Protein 1GD2 (pdb70)

Sequence (308 aa):
DQEPSSKRKAQNRAAQRAFRKRKEDHLKALETQVVTLKELHSSTTLENDQLRQKVRQLEEELRILEPSSKRKAQNRAAQRAFRKRKEDHLKALETQVVTLKELHSSTTLENDQLRQKVRQLEEELRILKQEPSSKRKAQNRAAQRAFRKRKEDHLKALETQVVTLKELHSSTTLENDQLRQKVRQLEEELRILQEPSSKRKAQNRAAQRAFRKRKEDHLKALETQVVTLKELHSSTTLENDQLRQKVRQLEEELRILRKAQNRETQVVTLKELHSSTTLENDQLRVRQLEEELRILKTQVVTLKELHS

B-factor: mean 42.73, std 21.97, range [10.49, 85.07]

CATH classification: 1.20.5.170

Structure (mmCIF, N/CA/C/O backbone):
data_1GD2
#
_entry.id   1GD2
#
_cell.length_a   240.910
_cell.length_b   240.910
_cell.length_c   43.870
_cell.angle_alpha   90.00
_cell.angle_beta   90.00
_cell.angle_gamma   120.00
#
_symmetry.space_group_name_H-M   'H 3'
#
loop_
_entity.id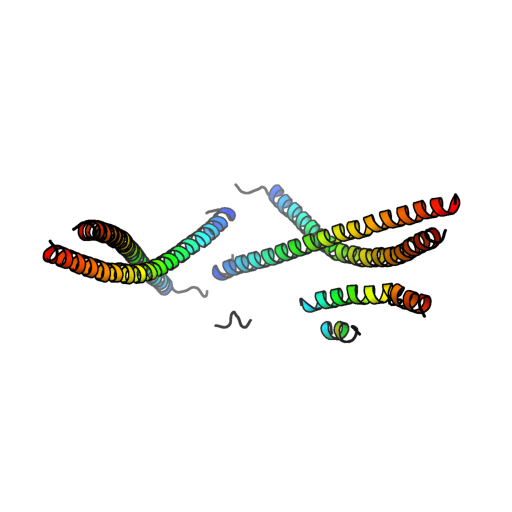
_entity.type
_entity.pdbx_description
1 polymer "DNA (5'-D(*AP*GP*GP*TP*TP*AP*CP*GP*TP*AP*AP*CP*C)-3')"
2 polymer 'TRANSCRIPTION FACTOR PAP1'
3 water water
#
loop_
_atom_site.group_PDB
_atom_site.id
_atom_site.type_symbol
_atom_site.label_atom_id
_atom_site.label_alt_id
_atom_site.label_comp_id
_atom_site.label_asym_id
_atom_site.label_entity_id
_atom_site.label_seq_id
_atom_site.pdbx_PDB_ins_code
_atom_site.Cartn_x
_atom_site.Cartn_y
_atom_site.Cartn_z
_atom_site.occupancy
_atom_site.B_iso_or_equiv
_atom_site.auth_seq_id
_atom_site.auth_comp_id
_atom_site.auth_asym_id
_atom_site.auth_atom_id
_atom_site.pdbx_PDB_model_num
ATOM 1057 N N . ASP E 2 5 ? 36.400 74.848 33.180 1.00 50.94 75 ASP E N 1
ATOM 1058 C CA . ASP E 2 5 ? 36.906 75.294 34.515 1.00 50.47 75 ASP E CA 1
ATOM 1059 C C . ASP E 2 5 ? 35.879 76.187 35.223 1.00 49.81 75 ASP E C 1
ATOM 1060 O O . ASP E 2 5 ? 34.970 75.684 35.893 1.00 50.55 75 ASP E O 1
ATOM 1062 N N . GLN E 2 6 ? 36.015 77.505 35.050 1.00 48.24 76 GLN E N 1
ATOM 1063 C CA . GLN E 2 6 ? 35.110 78.493 35.659 1.00 46.03 76 GLN E CA 1
ATOM 1064 C C . GLN E 2 6 ? 33.746 78.491 34.960 1.00 44.06 76 GLN E C 1
ATOM 1065 O O . GLN E 2 6 ? 32.850 79.274 35.320 1.00 44.42 76 GLN E O 1
ATOM 1071 N N . GLU E 2 7 ? 33.602 77.600 33.973 1.00 41.02 77 GLU E N 1
ATOM 1072 C CA . GLU E 2 7 ? 32.391 77.479 33.163 1.00 37.84 77 GLU E CA 1
ATOM 1073 C C . GLU E 2 7 ? 31.095 77.246 33.944 1.00 34.34 77 GLU E C 1
ATOM 1074 O O . GLU E 2 7 ? 31.037 76.403 34.849 1.00 34.24 77 GLU E O 1
ATOM 1080 N N . PRO E 2 8 ? 30.056 78.050 33.643 1.00 31.00 78 PRO E N 1
ATOM 1081 C CA . PRO E 2 8 ? 28.759 77.924 34.311 1.00 27.82 78 PRO E CA 1
ATOM 1082 C C . PRO E 2 8 ? 28.194 76.527 34.080 1.00 25.41 78 PRO E C 1
ATOM 1083 O O . PRO E 2 8 ? 28.481 75.890 33.059 1.00 24.23 78 PRO E O 1
ATOM 1087 N N . SER E 2 9 ? 27.405 76.051 35.038 1.00 23.22 79 SER E N 1
ATOM 1088 C CA . SER E 2 9 ? 26.782 74.737 34.937 1.00 21.83 79 SER E CA 1
ATOM 1089 C C . SER E 2 9 ? 25.767 74.713 33.789 1.00 21.19 79 SER E C 1
ATOM 1090 O O . SER E 2 9 ? 25.379 75.753 33.258 1.00 20.51 79 SER E O 1
ATOM 1093 N N . SER E 2 10 ? 25.353 73.515 33.400 1.00 20.36 80 SER E N 1
ATOM 1094 C CA . SER E 2 10 ? 24.387 73.354 32.330 1.00 20.03 80 SER E CA 1
ATOM 1095 C C . SER E 2 10 ? 23.078 74.069 32.700 1.00 19.39 80 SER E C 1
ATOM 1096 O O . SER E 2 10 ? 22.448 74.713 31.851 1.00 18.14 80 SER E O 1
ATOM 1099 N N . LYS E 2 11 ? 22.703 73.981 33.978 1.00 18.60 81 LYS E N 1
ATOM 1100 C CA . LYS E 2 11 ? 21.489 74.616 34.483 1.00 18.81 81 LYS E CA 1
ATOM 1101 C C . LYS E 2 11 ? 21.607 76.143 34.448 1.00 18.51 81 LYS E C 1
ATOM 1102 O O . LYS E 2 11 ? 20.632 76.834 34.157 1.00 18.61 81 LYS E O 1
ATOM 1108 N N . ARG E 2 12 ? 22.794 76.664 34.752 1.00 17.67 82 ARG E N 1
ATOM 1109 C CA . ARG E 2 12 ? 23.015 78.104 34.732 1.00 17.17 82 ARG E CA 1
ATOM 1110 C C . ARG E 2 12 ? 23.024 78.616 33.290 1.00 16.55 82 ARG E C 1
ATOM 1111 O O . ARG E 2 12 ? 22.530 79.709 33.014 1.00 15.93 82 ARG E O 1
ATOM 1119 N N . LYS E 2 13 ? 23.584 77.826 32.377 1.00 15.78 83 LYS E N 1
ATOM 1120 C CA . LYS E 2 13 ? 23.602 78.192 30.964 1.00 16.00 83 LYS E CA 1
ATOM 1121 C C . LYS E 2 13 ? 22.151 78.323 30.503 1.00 16.19 83 LYS E C 1
ATOM 1122 O O . LYS E 2 13 ? 21.786 79.301 29.857 1.00 15.82 83 LYS E O 1
ATOM 1128 N N . ALA E 2 14 ? 21.330 77.344 30.880 1.00 15.58 84 ALA E N 1
ATOM 1129 C CA . ALA E 2 14 ? 19.914 77.319 30.536 1.00 15.65 84 ALA E CA 1
ATOM 1130 C C . ALA E 2 14 ? 19.163 78.523 31.115 1.00 15.20 84 ALA E C 1
ATOM 1131 O O . ALA E 2 14 ? 18.275 79.072 30.471 1.00 14.26 84 ALA E O 1
ATOM 1133 N N . GLN E 2 15 ? 19.520 78.931 32.329 1.00 15.03 85 GLN E N 1
ATOM 1134 C CA . GLN E 2 15 ? 18.872 80.077 32.956 1.00 16.57 85 GLN E CA 1
ATOM 1135 C C . GLN E 2 15 ? 19.270 81.388 32.277 1.00 16.18 85 GLN E C 1
ATOM 1136 O O . GLN E 2 15 ? 18.441 82.267 32.101 1.00 16.66 85 GLN E O 1
ATOM 1142 N N . ASN E 2 16 ? 20.539 81.525 31.907 1.00 15.97 86 ASN E N 1
ATOM 1143 C CA . ASN E 2 16 ? 20.992 82.730 31.225 1.00 15.61 86 ASN E CA 1
ATOM 1144 C C . ASN E 2 16 ? 20.249 82.875 29.901 1.00 14.70 86 ASN E C 1
ATOM 1145 O O . ASN E 2 16 ? 19.893 83.985 29.512 1.00 14.45 86 ASN E O 1
ATOM 1150 N N . ARG E 2 17 ? 20.034 81.756 29.207 1.00 14.08 87 ARG E N 1
ATOM 1151 C CA . ARG E 2 17 ? 19.312 81.764 27.937 1.00 14.43 87 ARG E CA 1
ATOM 1152 C C . ARG E 2 17 ? 17.862 82.181 28.146 1.00 14.10 87 ARG E C 1
ATOM 1153 O O . ARG E 2 17 ? 17.343 83.028 27.412 1.00 14.35 87 ARG E O 1
ATOM 1161 N N . ALA E 2 18 ? 17.218 81.576 29.148 1.00 14.36 88 ALA E N 1
ATOM 1162 C CA . ALA E 2 18 ? 15.820 81.866 29.471 1.00 14.40 88 ALA E CA 1
ATOM 1163 C C . ALA E 2 18 ? 15.641 83.320 29.893 1.00 14.04 88 ALA E C 1
ATOM 1164 O O . ALA E 2 18 ? 14.742 84.006 29.410 1.00 14.02 88 ALA E O 1
ATOM 1166 N N . ALA E 2 19 ? 16.518 83.789 30.774 1.00 14.72 89 ALA E N 1
ATOM 1167 C CA . ALA E 2 19 ? 16.474 85.162 31.254 1.00 15.34 89 ALA E CA 1
ATOM 1168 C C . ALA E 2 19 ? 16.706 86.163 30.122 1.00 15.78 89 ALA E C 1
ATOM 1169 O O . ALA E 2 19 ? 16.069 87.216 30.090 1.00 16.30 89 ALA E O 1
ATOM 1171 N N . GLN E 2 20 ? 17.592 85.829 29.186 1.00 15.51 90 GLN E N 1
ATOM 1172 C CA . GLN E 2 20 ? 17.877 86.721 28.068 1.00 16.33 90 GLN E CA 1
ATOM 1173 C C . GLN E 2 20 ? 16.708 86.754 27.097 1.00 17.54 90 GLN E C 1
ATOM 1174 O O . GLN E 2 20 ? 16.374 87.797 26.533 1.00 17.73 90 GLN E O 1
ATOM 1180 N N . ARG E 2 21 ? 16.082 85.602 26.909 1.00 19.05 91 ARG E N 1
ATOM 1181 C CA . ARG E 2 21 ? 14.938 85.485 26.024 1.00 20.58 91 ARG E CA 1
ATOM 1182 C C . ARG E 2 21 ? 13.778 86.336 26.560 1.00 20.85 91 ARG E C 1
ATOM 1183 O O . ARG E 2 21 ? 13.128 87.061 25.808 1.00 20.42 91 ARG E O 1
ATOM 1191 N N . ALA E 2 22 ? 13.563 86.277 27.872 1.00 20.82 92 ALA E N 1
ATOM 1192 C CA . ALA E 2 22 ? 12.505 87.037 28.532 1.00 21.02 92 ALA E CA 1
ATOM 1193 C C . ALA E 2 22 ? 12.806 88.530 28.496 1.00 21.12 92 ALA E C 1
ATOM 1194 O O . ALA E 2 22 ? 11.911 89.332 28.291 1.00 20.98 92 ALA E O 1
ATOM 1196 N N . PHE E 2 23 ? 14.070 88.892 28.696 1.00 21.18 93 PHE E N 1
ATOM 1197 C CA . PHE E 2 23 ? 14.505 90.288 28.670 1.00 21.57 93 PHE E CA 1
ATOM 1198 C C . PHE E 2 23 ? 14.281 90.858 27.272 1.00 22.62 93 PHE E C 1
ATOM 1199 O O . PHE E 2 23 ? 13.784 91.975 27.131 1.00 22.11 93 PHE E O 1
ATOM 1207 N N . ARG E 2 24 ? 14.661 90.087 26.252 1.00 23.22 94 ARG E N 1
ATOM 1208 C CA . ARG E 2 24 ? 14.490 90.480 24.854 1.00 24.87 94 ARG E CA 1
ATOM 1209 C C . ARG E 2 24 ? 13.007 90.698 24.528 1.00 25.65 94 ARG E C 1
ATOM 1210 O O . ARG E 2 24 ? 12.644 91.660 23.852 1.00 25.47 94 ARG E O 1
ATOM 1218 N N . LYS E 2 25 ? 12.162 89.786 25.002 1.00 25.83 95 LYS E N 1
ATOM 1219 C CA . LYS E 2 25 ? 10.722 89.857 24.786 1.00 27.17 95 LYS E CA 1
ATOM 1220 C C . LYS E 2 25 ? 10.145 91.166 25.357 1.00 27.40 95 LYS E C 1
ATOM 1221 O O . LYS E 2 25 ? 9.431 91.878 24.662 1.00 27.28 95 LYS E O 1
ATOM 1227 N N . ARG E 2 26 ? 10.485 91.486 26.603 1.00 27.56 96 ARG E N 1
ATOM 1228 C CA . ARG E 2 26 ? 10.021 92.705 27.255 1.00 28.43 96 ARG E CA 1
ATOM 1229 C C . ARG E 2 26 ? 10.485 93.952 26.509 1.00 30.00 96 ARG E C 1
ATOM 1230 O O . ARG E 2 26 ? 9.736 94.920 26.383 1.00 30.26 96 ARG E O 1
ATOM 1238 N N . LYS E 2 27 ? 11.721 93.923 26.021 1.00 30.67 97 LYS E N 1
ATOM 1239 C CA . LYS E 2 27 ? 12.306 95.039 25.288 1.00 32.60 97 LYS E CA 1
ATOM 1240 C C . LYS E 2 27 ? 11.583 95.258 23.947 1.00 33.16 97 LYS E C 1
ATOM 1241 O O . LYS E 2 27 ? 11.329 96.392 23.543 1.00 33.13 97 LYS E O 1
ATOM 1247 N N . GLU E 2 28 ? 11.234 94.163 23.278 1.00 33.97 98 GLU E N 1
ATOM 1248 C CA . GLU E 2 28 ? 10.539 94.223 21.995 1.00 35.15 98 GLU E CA 1
ATOM 1249 C C . GLU E 2 28 ? 9.066 94.613 22.167 1.00 35.55 98 GLU E C 1
ATOM 1250 O O . GLU E 2 28 ? 8.503 95.300 21.313 1.00 35.57 98 GLU E O 1
ATOM 1256 N N . ASP E 2 29 ? 8.439 94.171 23.256 1.00 35.63 99 ASP E N 1
ATOM 1257 C CA . ASP E 2 29 ? 7.046 94.520 23.523 1.00 36.04 99 ASP E CA 1
ATOM 1258 C C . ASP E 2 29 ? 6.948 96.031 23.727 1.00 36.36 99 ASP E C 1
ATOM 1259 O O . ASP E 2 29 ? 5.990 96.666 23.288 1.00 36.49 99 ASP E O 1
ATOM 1264 N N . HIS E 2 30 ? 7.959 96.604 24.372 1.00 36.63 100 HIS E N 1
ATOM 1265 C CA . HIS E 2 30 ? 7.991 98.035 24.611 1.00 37.11 100 HIS E CA 1
ATOM 1266 C C . HIS E 2 30 ? 8.263 98.787 23.311 1.00 37.43 100 HIS E C 1
ATOM 1267 O O . HIS E 2 30 ? 7.771 99.897 23.121 1.00 37.61 100 HIS E O 1
ATOM 1274 N N . LEU E 2 31 ? 9.047 98.185 22.422 1.00 37.42 101 LEU E N 1
ATOM 1275 C CA . LEU E 2 31 ? 9.371 98.808 21.146 1.00 38.01 101 LEU E CA 1
ATOM 1276 C C . LEU E 2 31 ? 8.106 98.938 20.298 1.00 38.19 101 LEU E C 1
ATOM 1277 O O . LEU E 2 31 ? 7.785 100.029 19.844 1.00 38.20 101 LEU E O 1
ATOM 1282 N N . LYS E 2 32 ? 7.363 97.843 20.145 1.00 38.54 102 LYS E N 1
ATOM 1283 C CA . LYS E 2 32 ? 6.121 97.834 19.363 1.00 39.08 102 LYS E CA 1
ATOM 1284 C C . LYS E 2 32 ? 5.069 98.806 19.900 1.00 39.06 102 LYS E C 1
ATOM 1285 O O . LYS E 2 32 ? 4.329 99.413 19.123 1.00 39.13 102 LYS E O 1
ATOM 1291 N N . ALA E 2 33 ? 5.000 98.923 21.228 1.00 38.76 103 ALA E N 1
ATOM 1292 C CA . ALA E 2 33 ? 4.063 99.813 21.919 1.00 38.44 103 ALA E CA 1
ATOM 1293 C C . ALA E 2 33 ? 4.388 101.282 21.626 1.00 38.36 103 ALA E C 1
ATOM 1294 O O . ALA E 2 33 ? 3.489 102.080 21.348 1.00 38.16 103 ALA E O 1
ATOM 1296 N N . LEU E 2 34 ? 5.674 101.624 21.705 1.00 37.55 104 LEU E N 1
ATOM 1297 C CA . LEU E 2 34 ? 6.149 102.975 21.433 1.00 37.32 104 LEU E CA 1
ATOM 1298 C C . LEU E 2 34 ? 5.906 103.332 19.979 1.00 37.13 104 LEU E C 1
ATOM 1299 O O . LEU E 2 34 ? 5.487 104.441 19.665 1.00 37.07 104 LEU E O 1
ATOM 1304 N N . GLU E 2 35 ? 6.215 102.395 19.092 1.00 37.28 105 GLU E N 1
ATOM 1305 C CA . GLU E 2 35 ? 6.028 102.602 17.666 1.00 37.85 105 GLU E CA 1
ATOM 1306 C C . GLU E 2 35 ? 4.567 102.892 17.368 1.00 38.35 105 GLU E C 1
ATOM 1307 O O . GLU E 2 35 ? 4.256 103.754 16.552 1.00 38.47 105 GLU E O 1
ATOM 1313 N N . THR E 2 36 ? 3.681 102.169 18.046 1.00 38.72 106 THR E N 1
ATOM 1314 C CA . THR E 2 36 ? 2.245 102.338 17.878 1.00 39.46 106 THR E CA 1
ATOM 1315 C C . THR E 2 36 ? 1.810 103.683 18.445 1.00 39.82 106 THR E C 1
ATOM 1316 O O . THR E 2 36 ? 1.082 104.430 17.795 1.00 40.27 106 THR E O 1
ATOM 1320 N N . GLN E 2 37 ? 2.285 103.995 19.646 1.00 39.94 107 GLN E N 1
ATOM 1321 C CA . GLN E 2 37 ? 1.945 105.245 20.299 1.00 40.32 107 GLN E CA 1
ATOM 1322 C C . GLN E 2 37 ? 2.436 106.462 19.531 1.00 40.34 107 GLN E C 1
ATOM 1323 O O . GLN E 2 37 ? 1.738 107.466 19.474 1.00 40.68 107 GLN E O 1
ATOM 1329 N N . VAL E 2 38 ? 3.633 106.385 18.954 1.00 39.94 108 VAL E N 1
ATOM 1330 C CA . VAL E 2 38 ? 4.176 107.506 18.186 1.00 39.85 108 VAL E CA 1
ATOM 1331 C C . VAL E 2 38 ? 3.362 107.742 16.912 1.00 40.31 108 VAL E C 1
ATOM 1332 O O . VAL E 2 38 ? 3.270 108.871 16.431 1.00 40.59 108 VAL E O 1
ATOM 1336 N N . VAL E 2 39 ? 2.769 106.677 16.377 1.00 40.33 109 VAL E N 1
ATOM 1337 C CA . VAL E 2 39 ? 1.941 106.774 15.175 1.00 40.92 109 VAL E CA 1
ATOM 1338 C C . VAL E 2 39 ? 0.597 107.391 15.543 1.00 41.19 109 VAL E C 1
ATOM 1339 O O . VAL E 2 39 ? 0.075 108.238 14.822 1.00 41.01 109 VAL E O 1
ATOM 1343 N N . THR E 2 40 ? 0.057 106.967 16.680 1.00 41.74 110 THR E N 1
ATOM 1344 C CA . THR E 2 40 ? -1.213 107.472 17.182 1.00 42.42 110 THR E CA 1
ATOM 1345 C C . THR E 2 40 ? -1.069 108.958 17.504 1.00 43.02 110 THR E C 1
ATOM 1346 O O . THR E 2 40 ? -1.959 109.756 17.221 1.00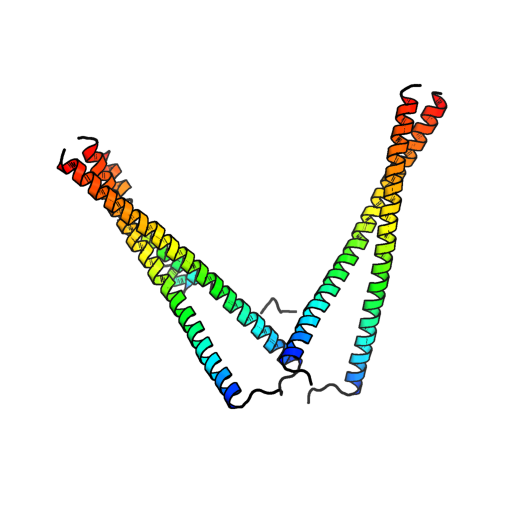 42.84 110 THR E O 1
ATOM 1350 N N . LEU E 2 41 ? 0.078 109.316 18.071 1.00 43.69 111 LEU E N 1
ATOM 1351 C CA . LEU E 2 41 ? 0.377 110.691 18.439 1.00 44.44 111 LEU E CA 1
ATOM 1352 C C . LEU E 2 41 ? 0.645 111.573 17.220 1.00 45.04 111 LEU E C 1
ATOM 1353 O O . LEU E 2 41 ? 0.184 112.709 17.164 1.00 45.08 111 LEU E O 1
ATOM 1358 N N . LYS E 2 42 ? 1.371 111.048 16.241 1.00 45.46 112 LYS E N 1
ATOM 1359 C CA . LYS E 2 42 ? 1.670 111.810 15.037 1.00 46.32 112 LYS E CA 1
ATOM 1360 C C . LYS E 2 42 ? 0.423 112.124 14.217 1.00 47.02 112 LYS E C 1
ATOM 1361 O O . LYS E 2 42 ? 0.306 113.217 13.661 1.00 46.92 112 LYS E O 1
ATOM 1367 N N . GLU E 2 43 ? -0.504 111.169 14.143 1.00 47.80 113 GLU E N 1
ATOM 1368 C CA . GLU E 2 43 ? -1.747 111.341 13.385 1.00 48.62 113 GLU E CA 1
ATOM 1369 C C . GLU E 2 43 ? -2.734 112.243 14.114 1.00 49.31 113 GLU E C 1
ATOM 1370 O O . GLU E 2 43 ? -3.605 112.855 13.494 1.00 49.43 113 GLU E O 1
ATOM 1376 N N . LEU E 2 44 ? -2.584 112.308 15.434 1.00 49.83 114 LEU E N 1
ATOM 1377 C CA . LEU E 2 44 ? -3.416 113.139 16.291 1.00 50.35 114 LEU E CA 1
ATOM 1378 C C . LEU E 2 44 ? -2.934 114.585 16.136 1.00 50.87 114 LEU E C 1
ATOM 1379 O O . LEU E 2 44 ? -3.738 115.514 16.094 1.00 50.82 114 LEU E O 1
ATOM 1384 N N . HIS E 2 45 ? -1.615 114.752 16.035 1.00 51.27 115 HIS E N 1
ATOM 1385 C CA . HIS E 2 45 ? -0.974 116.056 15.859 1.00 51.93 115 HIS E CA 1
ATOM 1386 C C . HIS E 2 45 ? -1.396 116.629 14.521 1.00 52.24 115 HIS E C 1
ATOM 1387 O O . HIS E 2 45 ? -1.737 117.800 14.423 1.00 52.29 115 HIS E O 1
ATOM 1394 N N . SER E 2 46 ? -1.383 115.781 13.499 1.00 52.55 116 SER E N 1
ATOM 1395 C CA . SER E 2 46 ? -1.765 116.178 12.151 1.00 53.27 116 SER E CA 1
ATOM 1396 C C . SER E 2 46 ? -3.264 116.485 12.074 1.00 53.75 116 SER E C 1
ATOM 1397 O O . SER E 2 46 ? -3.696 117.312 11.270 1.00 53.93 116 SER E O 1
ATOM 1400 N N . SER E 2 47 ? -4.043 115.831 12.934 1.00 54.13 117 SER E N 1
ATOM 1401 C CA . SER E 2 47 ? -5.492 116.011 12.979 1.00 54.57 117 SER E CA 1
ATOM 1402 C C . SER E 2 47 ? -5.900 117.312 13.675 1.00 54.81 117 SER E C 1
ATOM 1403 O O . SER E 2 47 ? -6.700 118.083 13.141 1.00 54.81 117 SER E O 1
ATOM 1406 N N . THR E 2 48 ? -5.359 117.544 14.868 1.00 55.13 118 THR E N 1
ATOM 1407 C CA . THR E 2 48 ? -5.663 118.755 15.626 1.00 55.68 118 THR E CA 1
ATOM 1408 C C . THR E 2 48 ? -5.005 120.004 15.024 1.00 56.04 118 THR E C 1
ATOM 1409 O O . THR E 2 48 ? -5.335 121.127 15.408 1.00 56.22 118 THR E O 1
ATOM 1413 N N . THR E 2 49 ? -4.066 119.801 14.099 1.00 56.10 119 THR E N 1
ATOM 1414 C CA . THR E 2 49 ? -3.387 120.909 13.422 1.00 56.44 119 THR E CA 1
ATOM 1415 C C . THR E 2 49 ? -4.244 121.351 12.241 1.00 56.86 119 THR E C 1
ATOM 1416 O O . THR E 2 49 ? -4.319 122.538 11.934 1.00 56.86 119 THR E O 1
ATOM 1420 N N . LEU E 2 50 ? -4.883 120.388 11.579 1.00 57.37 120 LEU E N 1
ATOM 1421 C CA . LEU E 2 50 ? -5.760 120.679 10.449 1.00 58.17 120 LEU E CA 1
ATOM 1422 C C . LEU E 2 50 ? -6.959 121.456 10.984 1.00 58.77 120 LEU E C 1
ATOM 1423 O O . LEU E 2 50 ? -7.429 122.403 10.354 1.00 58.74 120 LEU E O 1
ATOM 1428 N N . GLU E 2 51 ? -7.420 121.055 12.168 1.00 59.62 121 GLU E N 1
ATOM 1429 C CA . GLU E 2 51 ? -8.553 121.683 12.839 1.00 60.61 121 GLU E CA 1
ATOM 1430 C C . GLU E 2 51 ? -8.201 123.119 13.225 1.00 61.01 121 GLU E C 1
ATOM 1431 O O . GLU E 2 51 ? -9.024 124.023 13.092 1.00 61.13 121 GLU E O 1
ATOM 1437 N N . ASN E 2 52 ? -6.975 123.315 13.703 1.00 61.53 122 ASN E N 1
ATOM 1438 C CA . ASN E 2 52 ? -6.480 124.634 14.090 1.00 62.13 122 ASN E CA 1
ATOM 1439 C C . ASN E 2 52 ? -6.457 125.539 12.860 1.00 62.68 122 ASN E C 1
ATOM 1440 O O . ASN E 2 52 ? -6.725 126.734 12.954 1.00 62.60 122 ASN E O 1
ATOM 1445 N N . ASP E 2 53 ? -6.149 124.949 11.707 1.00 63.41 123 ASP E N 1
ATOM 1446 C CA . ASP E 2 53 ? -6.088 125.679 10.446 1.00 64.25 123 ASP E CA 1
ATOM 1447 C C . ASP E 2 53 ? -7.470 125.966 9.880 1.00 64.89 123 ASP E C 1
ATOM 1448 O O . ASP E 2 53 ? -7.629 126.857 9.045 1.00 64.94 123 ASP E O 1
ATOM 1453 N N . GLN E 2 54 ? -8.457 125.188 10.314 1.00 65.58 124 GLN E N 1
ATOM 1454 C CA . GLN E 2 54 ? -9.837 125.371 9.875 1.00 66.41 124 GLN E CA 1
ATOM 1455 C C . GLN E 2 54 ? -10.491 126.452 10.734 1.00 66.94 124 GLN E C 1
ATOM 1456 O O . GLN E 2 54 ? -11.343 127.206 10.262 1.00 66.87 124 GLN E O 1
ATOM 1462 N N . LEU E 2 55 ? -10.070 126.519 11.996 1.00 67.61 125 LEU E N 1
ATOM 1463 C CA . LEU E 2 55 ? -10.571 127.502 12.951 1.00 68.51 125 LEU E CA 1
ATOM 1464 C C . LEU E 2 55 ? -9.957 128.877 12.703 1.00 69.24 125 LEU E C 1
ATOM 1465 O O . LEU E 2 55 ? -10.535 129.895 13.084 1.00 69.36 125 LEU E O 1
ATOM 1470 N N . ARG E 2 56 ? -8.769 128.900 12.101 1.00 70.05 126 ARG E N 1
ATOM 1471 C CA . ARG E 2 56 ? -8.090 130.153 11.781 1.00 70.90 126 ARG E CA 1
ATOM 1472 C C . ARG E 2 56 ? -8.700 130.786 10.535 1.00 71.30 126 ARG E C 1
ATOM 1473 O O . ARG E 2 56 ? -8.578 131.991 10.319 1.00 71.25 126 ARG E O 1
ATOM 1481 N N . GLN E 2 57 ? -9.335 129.955 9.71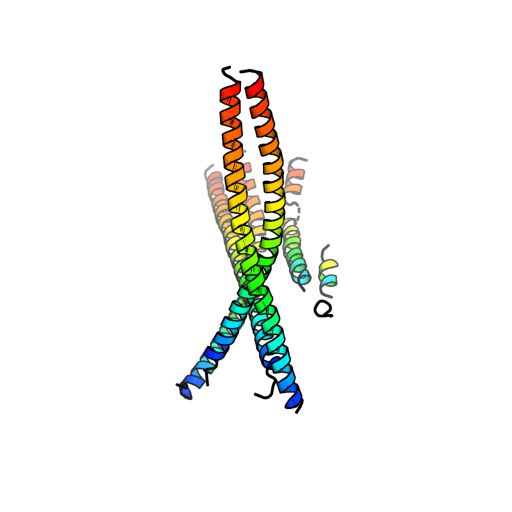1 1.00 71.89 127 GLN E N 1
ATOM 1482 C CA . GLN E 2 57 ? -9.999 130.412 8.495 1.00 72.60 127 GLN E CA 1
ATOM 1483 C C . GLN E 2 57 ? -11.429 130.798 8.859 1.00 72.96 127 GLN E C 1
ATOM 1484 O O . GLN E 2 57 ? -11.983 131.749 8.310 1.00 73.04 127 GLN E O 1
ATOM 1490 N N . LYS E 2 58 ? -12.022 130.053 9.789 1.00 73.39 128 LYS E N 1
ATOM 1491 C CA . LYS E 2 58 ? -13.382 130.333 10.230 1.00 73.83 128 LYS E CA 1
ATOM 1492 C C . LYS E 2 58 ? -13.400 131.564 11.141 1.00 74.19 128 LYS E C 1
ATOM 1493 O O . LYS E 2 58 ? -14.465 132.086 11.466 1.00 74.29 128 LYS E O 1
ATOM 1499 N N . VAL E 2 59 ? -12.217 132.018 11.554 1.00 74.55 129 VAL E N 1
ATOM 1500 C CA . VAL E 2 59 ? -12.110 133.203 12.401 1.00 74.98 129 VAL E CA 1
ATOM 1501 C C . VAL E 2 59 ? -11.800 134.435 11.538 1.00 75.37 129 VAL E C 1
ATOM 1502 O O . VAL E 2 59 ? -11.725 135.551 12.049 1.00 75.59 129 VAL E O 1
ATOM 1506 N N . ARG E 2 60 ? -11.597 134.223 10.237 1.00 75.75 130 ARG E N 1
ATOM 1507 C CA . ARG E 2 60 ? -11.331 135.323 9.308 1.00 76.18 130 ARG E CA 1
ATOM 1508 C C . ARG E 2 60 ? -12.537 135.508 8.377 1.00 76.43 130 ARG E C 1
ATOM 1509 O O . ARG E 2 60 ? -12.764 136.601 7.850 1.00 76.58 130 ARG E O 1
ATOM 1517 N N . GLN E 2 61 ? -13.299 134.431 8.177 1.00 76.58 131 GLN E N 1
ATOM 1518 C CA . GLN E 2 61 ? -14.501 134.462 7.344 1.00 76.82 131 GLN E CA 1
ATOM 1519 C C . GLN E 2 61 ? -15.600 135.194 8.112 1.00 77.02 131 GLN E C 1
ATOM 1520 O O . GLN E 2 61 ? -16.419 135.902 7.520 1.00 77.05 131 GLN E O 1
ATOM 1526 N N . LEU E 2 62 ? -15.609 135.002 9.432 1.00 77.15 132 LEU E N 1
ATOM 1527 C CA . LEU E 2 62 ? -16.585 135.628 10.321 1.00 77.39 132 LEU E CA 1
ATOM 1528 C C . LEU E 2 62 ? -16.204 137.056 10.710 1.00 77.83 132 LEU E C 1
ATOM 1529 O O . LEU E 2 62 ? -17.042 137.806 11.214 1.00 77.80 132 LEU E O 1
ATOM 1534 N N . GLU E 2 63 ? -14.935 137.414 10.520 1.00 78.30 133 GLU E N 1
ATOM 1535 C CA . GLU E 2 63 ? -14.466 138.766 10.824 1.00 78.85 133 GLU E CA 1
ATOM 1536 C C . GLU E 2 63 ? -14.642 139.684 9.613 1.00 79.28 133 GLU E C 1
ATOM 1537 O O . GLU E 2 63 ? -14.634 140.911 9.749 1.00 79.39 133 GLU E O 1
ATOM 1543 N N . GLU E 2 64 ? -14.779 139.080 8.431 1.00 79.65 134 GLU E N 1
ATOM 1544 C CA . GLU E 2 64 ? -14.990 139.822 7.191 1.00 80.09 134 GLU E CA 1
ATOM 1545 C C . GLU E 2 64 ? -16.496 140.025 7.017 1.00 80.39 134 GLU E C 1
ATOM 1546 O O . GLU E 2 64 ? -16.945 141.000 6.412 1.00 80.44 134 GLU E O 1
ATOM 1552 N N . GLU E 2 65 ? -17.265 139.094 7.577 1.00 80.81 135 GLU E N 1
ATOM 1553 C CA . GLU E 2 65 ? -18.722 139.131 7.527 1.00 81.26 135 GLU E CA 1
ATOM 1554 C C . GLU E 2 65 ? -19.273 140.097 8.585 1.00 81.44 135 GLU E C 1
ATOM 1555 O O . GLU E 2 65 ? -20.370 140.643 8.431 1.00 81.42 135 GLU E O 1
ATOM 1561 N N . LEU E 2 66 ? -18.499 140.303 9.650 1.00 81.62 136 LEU E N 1
ATOM 1562 C CA . LEU E 2 66 ? -18.880 141.197 10.744 1.00 81.84 136 LEU E CA 1
ATOM 1563 C C . LEU E 2 66 ? -18.152 142.541 10.621 1.00 82.05 136 LEU E C 1
ATOM 1564 O O . LEU E 2 66 ? -18.095 143.320 11.577 1.00 82.28 136 LEU E O 1
ATOM 1569 N N . ARG E 2 67 ? -17.591 142.800 9.439 1.00 82.16 137 ARG E N 1
ATOM 1570 C CA . ARG E 2 67 ? -16.880 144.050 9.168 1.00 82.36 137 ARG E CA 1
ATOM 1571 C C . ARG E 2 67 ? -17.633 144.880 8.129 1.00 82.48 137 ARG E C 1
ATOM 1572 O O . ARG E 2 67 ? -17.430 146.093 8.025 1.00 82.66 137 ARG E O 1
ATOM 1574 N N . ILE E 2 68 ? -18.501 144.214 7.367 1.00 82.59 138 ILE E N 1
ATOM 1575 C CA . ILE E 2 68 ? -19.303 144.865 6.329 1.00 82.66 138 ILE E CA 1
ATOM 1576 C C . ILE E 2 68 ? -20.729 145.224 6.792 1.00 82.72 138 ILE E C 1
ATOM 1577 O O . ILE E 2 68 ? -21.302 146.224 6.345 1.00 82.76 138 ILE E O 1
ATOM 1582 N N . LEU E 2 69 ? -21.278 144.425 7.708 1.00 82.68 139 LEU E N 1
ATOM 1583 C CA . LEU E 2 69 ? -22.621 144.653 8.242 1.00 82.70 139 LEU E CA 1
ATOM 1584 C C . LEU E 2 69 ? -22.855 143.868 9.544 1.00 82.72 139 LEU E C 1
ATOM 1585 O O . LEU E 2 69 ? -22.307 144.299 10.583 1.00 82.83 139 LEU E O 1
ATOM 1587 N N . GLU F 2 7 ? 33.414 77.107 9.165 1.00 28.56 77 GLU F N 1
ATOM 1588 C CA . GLU F 2 7 ? 33.417 78.253 10.128 1.00 28.33 77 GLU F CA 1
ATOM 1589 C C . GLU F 2 7 ? 33.871 79.529 9.413 1.00 26.47 77 GLU F C 1
ATOM 1590 O O . GLU F 2 7 ? 34.765 79.480 8.555 1.00 26.55 77 GLU F O 1
ATOM 1596 N N . PRO F 2 8 ? 33.233 80.681 9.724 1.00 24.00 78 PRO F N 1
ATOM 1597 C CA . PRO F 2 8 ? 33.604 81.945 9.088 1.00 22.27 78 PRO F CA 1
ATOM 1598 C C . PRO F 2 8 ? 35.069 82.288 9.327 1.00 20.59 78 PRO F C 1
ATOM 1599 O O . PRO F 2 8 ? 35.649 81.908 10.342 1.00 19.75 78 PRO F O 1
ATOM 1603 N N . SER F 2 9 ? 35.664 82.978 8.360 1.00 19.18 79 SER F N 1
ATOM 1604 C CA . SER F 2 9 ? 37.054 83.403 8.441 1.00 18.81 79 SER F CA 1
ATOM 1605 C C . SER F 2 9 ? 37.210 84.456 9.538 1.00 18.07 79 SER F C 1
ATOM 1606 O O . SER F 2 9 ? 36.228 85.024 10.025 1.00 18.29 79 SER F O 1
ATOM 1609 N N . SER F 2 10 ? 38.450 84.726 9.913 1.00 17.07 80 SER F N 1
ATOM 1610 C CA . SER F 2 10 ? 38.718 85.716 10.938 1.00 17.19 80 SER F CA 1
ATOM 1611 C C . SER F 2 10 ? 38.161 87.079 10.527 1.00 16.45 80 SER F C 1
ATOM 1612 O O . SER F 2 10 ? 37.660 87.832 11.368 1.00 16.53 80 SER F O 1
ATOM 1615 N N . LYS F 2 11 ? 38.219 87.373 9.230 1.00 15.71 81 LYS F N 1
ATOM 1616 C CA . LYS F 2 11 ? 37.717 88.633 8.694 1.00 16.18 81 LYS F CA 1
ATOM 1617 C C . LYS F 2 11 ? 36.197 88.735 8.722 1.00 15.93 81 LYS F C 1
ATOM 1618 O O . LYS F 2 11 ? 35.667 89.804 9.004 1.00 16.37 81 LYS F O 1
ATOM 1624 N N . ARG F 2 12 ? 35.502 87.635 8.423 1.00 15.80 82 ARG F N 1
ATOM 1625 C CA . ARG F 2 12 ? 34.037 87.623 8.439 1.00 16.24 82 ARG F CA 1
ATOM 1626 C C . ARG F 2 12 ? 33.565 87.720 9.883 1.00 15.60 82 ARG F C 1
ATOM 1627 O O . ARG F 2 12 ? 32.594 88.413 10.176 1.00 15.53 82 ARG F O 1
ATOM 1635 N N . LYS F 2 13 ? 34.266 87.028 10.780 1.00 14.80 83 LYS F N 1
ATOM 1636 C CA . LYS F 2 13 ? 33.945 87.075 12.201 1.00 14.80 83 LYS F CA 1
ATOM 1637 C C . LYS F 2 13 ? 34.007 88.527 12.687 1.00 15.38 83 LYS F C 1
ATOM 1638 O O . LYS F 2 13 ? 33.094 89.004 13.358 1.00 13.97 83 LYS F O 1
ATOM 1644 N N . ALA F 2 14 ? 35.099 89.211 12.341 1.00 14.52 84 ALA F N 1
ATOM 1645 C CA . ALA F 2 14 ? 35.324 90.602 12.707 1.00 14.86 84 ALA F CA 1
ATOM 1646 C C . ALA F 2 14 ? 34.250 91.508 12.133 1.00 15.14 84 ALA F C 1
ATOM 1647 O O . ALA F 2 14 ? 33.798 92.436 12.797 1.00 14.90 84 ALA F O 1
ATOM 1649 N N . GLN F 2 15 ? 33.838 91.230 10.901 1.00 15.46 85 GLN F N 1
ATOM 1650 C CA . GLN F 2 15 ? 32.805 92.016 10.251 1.00 16.61 85 GLN F CA 1
ATOM 1651 C C . GLN F 2 15 ? 31.442 91.826 10.923 1.00 17.15 85 GLN F C 1
ATOM 1652 O O . GLN F 2 15 ? 30.683 92.787 11.066 1.00 17.65 85 GLN F O 1
ATOM 1658 N N . ASN F 2 16 ? 31.122 90.589 11.309 1.00 16.29 86 ASN F N 1
ATOM 1659 C CA . ASN F 2 16 ? 29.865 90.304 11.995 1.00 15.88 86 ASN F CA 1
ATOM 1660 C C . ASN F 2 16 ? 29.801 91.044 13.349 1.00 15.08 86 ASN F C 1
ATOM 1661 O O . ASN F 2 16 ? 28.754 91.563 13.717 1.00 15.12 86 ASN F O 1
ATOM 1666 N N . ARG F 2 17 ? 30.921 91.105 14.069 1.00 14.18 87 ARG F N 1
ATOM 1667 C CA . ARG F 2 17 ? 30.989 91.811 15.350 1.00 14.70 87 ARG F CA 1
ATOM 1668 C C . ARG F 2 17 ? 30.759 93.307 15.144 1.00 14.41 87 ARG F C 1
ATOM 1669 O O . ARG F 2 17 ? 30.016 93.933 15.904 1.00 14.50 87 ARG F O 1
ATOM 1677 N N . ALA F 2 18 ? 31.422 93.871 14.130 1.00 14.61 88 ALA F N 1
ATOM 1678 C CA . ALA F 2 18 ? 31.309 95.296 13.795 1.00 14.72 88 ALA F CA 1
ATOM 1679 C C . ALA F 2 18 ? 29.915 95.664 13.299 1.00 14.82 88 ALA F C 1
ATOM 1680 O O . ALA F 2 18 ? 29.379 96.722 13.652 1.00 14.63 88 ALA F O 1
ATOM 1682 N N . ALA F 2 19 ? 29.340 94.802 12.463 1.00 14.27 89 ALA F N 1
ATOM 1683 C CA . ALA F 2 19 ? 28.010 95.032 11.916 1.00 14.73 89 ALA F CA 1
ATOM 1684 C C . ALA F 2 19 ? 26.958 95.000 13.021 1.00 15.51 89 ALA F C 1
ATOM 1685 O O . ALA F 2 19 ? 25.982 95.756 12.974 1.00 15.15 89 ALA F O 1
ATOM 1687 N N . GLN F 2 20 ? 27.186 94.156 14.028 1.00 15.37 90 GLN F N 1
ATOM 1688 C CA . GLN F 2 20 ? 26.277 94.017 15.165 1.00 15.88 90 GLN F CA 1
ATOM 1689 C C . GLN F 2 20 ? 26.451 95.178 16.143 1.00 16.65 90 GLN F C 1
ATOM 1690 O O . GLN F 2 20 ? 25.489 95.635 16.758 1.00 15.89 90 GLN F O 1
ATOM 1696 N N . ARG F 2 21 ? 27.689 95.641 16.291 1.00 17.23 91 ARG F N 1
ATOM 1697 C CA . ARG F 2 21 ? 28.001 96.767 17.165 1.00 19.30 91 ARG F CA 1
ATOM 1698 C C . ARG F 2 21 ? 27.238 97.988 16.633 1.00 18.68 91 ARG F C 1
ATOM 1699 O O . ARG F 2 21 ? 26.562 98.686 17.390 1.00 18.55 91 ARG F O 1
ATOM 1707 N N . ALA F 2 22 ? 27.314 98.192 15.317 1.00 19.02 92 ALA F N 1
ATOM 1708 C CA . ALA F 2 22 ? 26.654 99.304 14.630 1.00 19.95 92 ALA F CA 1
ATOM 1709 C C . ALA F 2 22 ? 25.129 99.202 14.657 1.00 20.27 92 ALA F C 1
ATOM 1710 O O . ALA F 2 22 ? 24.437 100.182 14.920 1.00 20.60 92 ALA F O 1
ATOM 1712 N N . PHE F 2 23 ? 24.619 98.003 14.383 1.00 20.54 93 PHE F N 1
ATOM 1713 C CA . PHE F 2 23 ? 23.189 97.737 14.376 1.00 21.11 93 PHE F CA 1
ATOM 1714 C C . PHE F 2 23 ? 22.592 97.975 15.756 1.00 21.98 93 PHE F C 1
ATOM 1715 O O . PHE F 2 23 ? 21.517 98.547 15.889 1.00 21.74 93 PHE F O 1
ATOM 1723 N N . ARG F 2 24 ? 23.291 97.487 16.772 1.00 22.79 94 ARG F N 1
ATOM 1724 C CA . ARG F 2 24 ? 22.889 97.611 18.164 1.00 24.47 94 ARG F CA 1
ATOM 1725 C C . ARG F 2 24 ? 22.803 99.091 18.540 1.00 25.68 94 ARG F C 1
ATOM 1726 O O . ARG F 2 24 ? 21.879 99.506 19.242 1.00 24.67 94 ARG F O 1
ATOM 1734 N N . LYS F 2 25 ? 23.757 99.890 18.064 1.00 25.54 95 LYS F N 1
ATOM 1735 C CA . LYS F 2 25 ? 23.747 101.312 18.363 1.00 27.35 95 LYS F CA 1
ATOM 1736 C C . LYS F 2 25 ? 22.570 102.019 17.685 1.00 27.72 95 LYS F C 1
ATOM 1737 O O . LYS F 2 25 ? 21.930 102.877 18.291 1.00 27.43 95 LYS F O 1
ATOM 1743 N N . ARG F 2 26 ? 22.273 101.650 16.441 1.00 28.17 96 ARG F N 1
ATOM 1744 C CA . ARG F 2 26 ? 21.149 102.245 15.732 1.00 29.22 96 ARG F CA 1
ATOM 1745 C C . ARG F 2 26 ? 19.814 101.956 16.424 1.00 29.82 96 ARG F C 1
ATOM 1746 O O . ARG F 2 26 ? 18.933 102.806 16.435 1.00 30.08 96 ARG F O 1
ATOM 1754 N N . LYS F 2 27 ? 19.658 100.761 16.990 1.00 30.19 97 LYS F N 1
ATOM 1755 C CA . LYS F 2 27 ? 18.426 100.404 17.698 1.00 31.62 97 LYS F CA 1
ATOM 1756 C C . LYS F 2 27 ? 18.292 101.242 18.972 1.00 31.64 97 LYS F C 1
ATOM 1757 O O . LYS F 2 27 ? 17.190 101.645 19.335 1.00 31.44 97 LYS F O 1
ATOM 1763 N N . GLU F 2 28 ? 19.412 101.481 19.656 1.00 32.07 98 GLU F N 1
ATOM 1764 C CA . GLU F 2 28 ? 19.406 102.285 20.876 1.00 32.96 98 GLU F CA 1
ATOM 1765 C C . GLU F 2 28 ? 19.065 103.737 20.572 1.00 32.42 98 GLU F C 1
ATOM 1766 O O . GLU F 2 28 ? 18.273 104.354 21.286 1.00 32.15 98 GLU F O 1
ATOM 1772 N N . ASP F 2 29 ? 19.666 104.270 19.510 1.00 32.41 99 ASP F N 1
ATOM 1773 C CA . ASP F 2 29 ? 19.423 105.641 19.082 1.00 32.65 99 ASP F CA 1
ATOM 1774 C C . ASP F 2 29 ? 17.954 105.827 18.726 1.00 32.92 99 ASP F C 1
ATOM 1775 O O . ASP F 2 29 ? 17.331 106.806 19.126 1.00 33.12 99 ASP F O 1
ATOM 1780 N N . HIS F 2 30 ? 17.409 104.866 17.988 1.00 32.72 100 HIS F N 1
ATOM 1781 C CA . HIS F 2 30 ? 16.016 104.893 17.573 1.00 33.08 100 HIS F CA 1
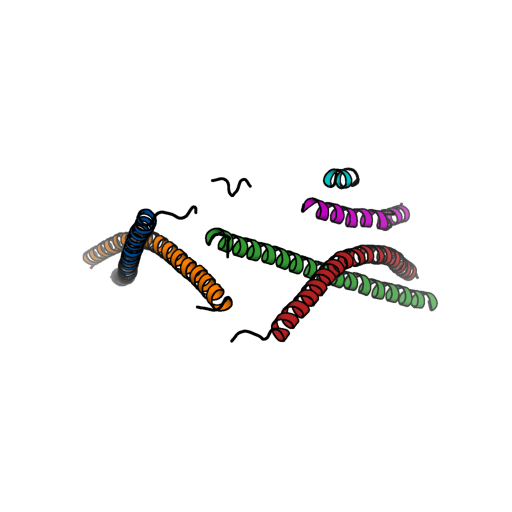ATOM 1782 C C . HIS F 2 30 ? 15.045 104.807 18.757 1.00 33.37 100 HIS F C 1
ATOM 1783 O O . HIS F 2 30 ? 13.978 105.428 18.741 1.00 33.07 100 HIS F O 1
ATOM 1790 N N . LEU F 2 31 ? 15.410 104.017 19.764 1.00 33.31 101 LEU F N 1
ATOM 1791 C CA . LEU F 2 31 ? 14.580 103.845 20.949 1.00 33.81 101 LEU F CA 1
ATOM 1792 C C . LEU F 2 31 ? 14.504 105.152 21.718 1.00 34.26 101 LEU F C 1
ATOM 1793 O O . LEU F 2 31 ? 13.429 105.576 22.135 1.00 33.95 101 LEU F O 1
ATOM 1798 N N . LYS F 2 32 ? 15.662 105.778 21.904 1.00 34.95 102 LYS F N 1
ATOM 1799 C CA . LYS F 2 32 ? 15.753 107.047 22.613 1.00 35.88 102 LYS F CA 1
ATOM 1800 C C . LYS F 2 32 ? 15.054 108.157 21.827 1.00 35.77 102 LYS F C 1
ATOM 1801 O O . LYS F 2 32 ? 14.462 109.055 22.422 1.00 36.07 102 LYS F O 1
ATOM 1807 N N . ALA F 2 33 ? 15.100 108.065 20.497 1.00 35.45 103 ALA F N 1
ATOM 1808 C CA . ALA F 2 33 ? 14.457 109.037 19.615 1.00 35.65 103 ALA F CA 1
ATOM 1809 C C . ALA F 2 33 ? 12.934 108.914 19.684 1.00 35.95 103 ALA F C 1
ATOM 1810 O O . ALA F 2 33 ? 12.231 109.905 19.518 1.00 36.48 103 ALA F O 1
ATOM 1812 N N . LEU F 2 34 ? 12.430 107.698 19.902 1.00 35.82 104 LEU F N 1
ATOM 1813 C CA . LEU F 2 34 ? 10.990 107.461 20.020 1.00 36.19 104 LEU F CA 1
ATOM 1814 C C . LEU F 2 34 ? 10.486 107.916 21.387 1.00 36.88 104 LEU F C 1
ATOM 1815 O O . LEU F 2 34 ? 9.363 108.412 21.508 1.00 37.16 104 LEU F O 1
ATOM 1820 N N . GLU F 2 35 ? 11.301 107.702 22.420 1.00 37.28 105 GLU F N 1
ATOM 1821 C CA . GLU F 2 35 ? 10.946 108.092 23.784 1.00 38.64 105 GLU F CA 1
ATOM 1822 C C . GLU F 2 35 ? 10.788 109.604 23.879 1.00 39.15 105 GLU F C 1
ATOM 1823 O O . GLU F 2 35 ? 9.928 110.109 24.605 1.00 39.42 105 GLU F O 1
ATOM 1829 N N . THR F 2 36 ? 11.645 110.316 23.155 1.00 39.62 106 THR F N 1
ATOM 1830 C CA . THR F 2 36 ? 11.612 111.768 23.132 1.00 40.28 106 THR F CA 1
ATOM 1831 C C . THR F 2 36 ? 10.448 112.248 22.263 1.00 40.62 106 THR F C 1
ATOM 1832 O O . THR F 2 36 ? 9.823 113.258 22.577 1.00 41.01 106 THR F O 1
ATOM 1836 N N . GLN F 2 37 ? 10.144 111.514 21.190 1.00 40.78 107 GLN F N 1
ATOM 1837 C CA . GLN F 2 37 ? 9.038 111.868 20.302 1.00 41.19 107 GLN F CA 1
ATOM 1838 C C . GLN F 2 37 ? 7.704 111.796 21.034 1.00 41.59 107 GLN F C 1
ATOM 1839 O O . GLN F 2 37 ? 6.864 112.675 20.856 1.00 41.62 107 GLN F O 1
ATOM 1845 N N . VAL F 2 38 ? 7.501 110.764 21.854 1.00 41.72 108 VAL F N 1
ATOM 1846 C CA . VAL F 2 38 ? 6.242 110.646 22.592 1.00 42.35 108 VAL F CA 1
ATOM 1847 C C . VAL F 2 38 ? 6.078 111.786 23.594 1.00 42.75 108 VAL F C 1
ATOM 1848 O O . VAL F 2 38 ? 4.989 112.336 23.734 1.00 42.63 108 VAL F O 1
ATOM 1852 N N . VAL F 2 39 ? 7.165 112.150 24.269 1.00 43.21 109 VAL F N 1
ATOM 1853 C CA . VAL F 2 39 ? 7.128 113.235 25.236 1.00 44.08 109 VAL F CA 1
ATOM 1854 C C . VAL F 2 39 ? 6.883 114.559 24.511 1.00 44.71 109 VAL F C 1
ATOM 1855 O O . VAL F 2 39 ? 6.072 115.366 24.950 1.00 45.11 109 VAL F O 1
ATOM 1859 N N . THR F 2 40 ? 7.553 114.754 23.380 1.00 45.09 110 THR F N 1
ATOM 1860 C CA . THR F 2 40 ? 7.393 115.962 22.579 1.00 45.59 110 THR F CA 1
ATOM 1861 C C . THR F 2 40 ? 6.011 116.044 21.932 1.00 46.24 110 THR F C 1
ATOM 1862 O O . THR F 2 40 ? 5.369 117.088 21.989 1.00 46.18 110 THR F O 1
ATOM 1866 N N . LEU F 2 41 ? 5.561 114.954 21.314 1.00 46.64 111 LEU F N 1
ATOM 1867 C CA . LEU F 2 41 ? 4.246 114.921 20.673 1.00 47.25 111 LEU F CA 1
ATOM 1868 C C . LEU F 2 41 ? 3.091 115.005 21.679 1.00 48.29 111 LEU F C 1
ATOM 1869 O O . LEU F 2 41 ? 1.948 115.257 21.296 1.00 48.66 111 LEU F O 1
ATOM 1874 N N . LYS F 2 42 ? 3.388 114.786 22.960 1.00 49.20 112 LYS F N 1
ATOM 1875 C CA . LYS F 2 42 ? 2.380 114.875 24.018 1.00 50.24 112 LYS F CA 1
ATOM 1876 C C . LYS F 2 42 ? 2.240 116.320 24.489 1.00 51.11 112 LYS F C 1
ATOM 1877 O O . LYS F 2 42 ? 1.149 116.757 24.860 1.00 51.24 112 LYS F O 1
ATOM 1883 N N . GLU F 2 43 ? 3.357 117.045 24.501 1.00 51.89 113 GLU F N 1
ATOM 1884 C CA . GLU F 2 43 ? 3.366 118.456 24.885 1.00 52.95 113 GLU F CA 1
ATOM 1885 C C . GLU F 2 43 ? 2.788 119.233 23.703 1.00 53.66 113 GLU F C 1
ATOM 1886 O O . GLU F 2 43 ? 2.081 120.224 23.881 1.00 53.91 113 GLU F O 1
ATOM 1892 N N . LEU F 2 44 ? 3.084 118.748 22.498 1.00 54.28 114 LEU F N 1
ATOM 1893 C CA . LEU F 2 44 ? 2.616 119.347 21.255 1.00 55.12 114 LEU F CA 1
ATOM 1894 C C . LEU F 2 44 ? 1.106 119.189 21.119 1.00 55.74 114 LEU F C 1
ATOM 1895 O O . LEU F 2 44 ? 0.430 120.074 20.598 1.00 56.02 114 LEU F O 1
ATOM 1900 N N . HIS F 2 45 ? 0.588 118.047 21.565 1.00 56.48 115 HIS F N 1
ATOM 1901 C CA . HIS F 2 45 ? -0.843 117.776 21.493 1.00 57.28 115 HIS F CA 1
ATOM 1902 C C . HIS F 2 45 ? -1.628 118.571 22.530 1.00 57.95 115 HIS F C 1
ATOM 1903 O O . HIS F 2 45 ? -2.713 119.077 22.251 1.00 57.70 115 HIS F O 1
ATOM 1910 N N . SER F 2 46 ? -1.068 118.657 23.732 1.00 58.82 116 SER F N 1
ATOM 1911 C CA . SER F 2 46 ? -1.677 119.376 24.846 1.00 59.77 116 SER F CA 1
ATOM 1912 C C . SER F 2 46 ? -1.755 120.891 24.592 1.00 60.41 116 SER F C 1
ATOM 1913 O O . SER F 2 46 ? -2.627 121.572 25.139 1.00 60.52 116 SER F O 1
ATOM 1916 N N . SER F 2 47 ? -0.858 121.404 23.747 1.00 61.11 117 SER F N 1
ATOM 1917 C CA . SER F 2 47 ? -0.814 122.831 23.432 1.00 61.69 117 SER F CA 1
ATOM 1918 C C . SER F 2 47 ? -1.664 123.229 22.230 1.00 62.19 117 SER F C 1
ATOM 1919 O O . SER F 2 47 ? -2.262 124.304 22.232 1.00 62.45 117 SER F O 1
ATOM 1922 N N . THR F 2 48 ? -1.691 122.394 21.191 1.00 62.71 118 THR F N 1
ATOM 1923 C CA . THR F 2 48 ? -2.492 122.702 20.004 1.00 63.42 118 THR F CA 1
ATOM 1924 C C . THR F 2 48 ? -3.974 122.502 20.305 1.00 63.88 118 THR F C 1
ATOM 1925 O O . THR F 2 48 ? -4.827 123.135 19.685 1.00 63.97 118 THR F O 1
ATOM 1929 N N . THR F 2 49 ? -4.267 121.624 21.262 1.00 64.30 119 THR F N 1
ATOM 1930 C CA . THR F 2 49 ? -5.641 121.351 21.672 1.00 64.82 119 THR F CA 1
ATOM 1931 C C . THR F 2 49 ? -6.143 122.468 22.596 1.00 65.13 119 THR F C 1
ATOM 1932 O O . THR F 2 49 ? -7.347 122.707 22.691 1.00 65.28 119 THR F O 1
ATOM 1936 N N . LEU F 2 50 ? -5.218 123.159 23.260 1.00 65.31 120 LEU F N 1
ATOM 1937 C CA . LEU F 2 50 ? -5.572 124.272 24.139 1.00 65.62 120 LEU F CA 1
ATOM 1938 C C . LEU F 2 50 ? -5.852 125.494 23.265 1.00 65.82 120 LEU F C 1
ATOM 1939 O O . LEU F 2 50 ? -6.676 126.344 23.608 1.00 65.74 120 LEU F O 1
ATOM 1944 N N . GLU F 2 51 ? -5.152 125.571 22.134 1.00 66.11 121 GLU F N 1
ATOM 1945 C CA . GLU F 2 51 ? -5.315 126.667 21.189 1.00 66.43 121 GLU F CA 1
ATOM 1946 C C . GLU F 2 51 ? -6.621 126.491 20.422 1.00 66.76 121 GLU F C 1
ATOM 1947 O O . GLU F 2 51 ? -7.203 127.462 19.941 1.00 66.87 121 GLU F O 1
ATOM 1953 N N . ASN F 2 52 ? -7.068 125.243 20.299 1.00 67.17 122 ASN F N 1
ATOM 1954 C CA . ASN F 2 52 ? -8.317 124.934 19.615 1.00 67.78 122 ASN F CA 1
ATOM 1955 C C . ASN F 2 52 ? -9.505 125.267 20.511 1.00 68.09 122 ASN F C 1
ATOM 1956 O O . ASN F 2 52 ? -10.588 125.568 20.019 1.00 68.13 122 ASN F O 1
ATOM 1961 N N . ASP F 2 53 ? -9.294 125.199 21.827 1.00 68.46 123 ASP F N 1
ATOM 1962 C CA . ASP F 2 53 ? -10.330 125.526 22.811 1.00 68.82 123 ASP F CA 1
ATOM 1963 C C . ASP F 2 53 ? -10.583 127.030 22.745 1.00 69.11 123 ASP F C 1
ATOM 1964 O O . ASP F 2 53 ? -11.728 127.483 22.768 1.00 69.21 123 ASP F O 1
ATOM 1969 N N . GLN F 2 54 ? -9.488 127.788 22.683 1.00 69.48 124 GLN F N 1
ATOM 1970 C CA . GLN F 2 54 ? -9.519 129.245 22.619 1.00 69.81 124 GLN F CA 1
ATOM 1971 C C . GLN F 2 54 ? -10.034 129.769 21.281 1.00 70.04 124 GLN F C 1
ATOM 1972 O O . GLN F 2 54 ? -10.617 130.852 21.220 1.00 70.20 124 GLN F O 1
ATOM 1978 N N . LEU F 2 55 ? -9.802 129.009 20.213 1.00 70.19 125 LEU F N 1
ATOM 1979 C CA . LEU F 2 55 ? -10.257 129.405 18.885 1.00 70.48 125 LEU F CA 1
ATOM 1980 C C . LEU F 2 55 ? -11.715 129.031 18.626 1.00 70.67 125 LEU F C 1
ATOM 1981 O O . LEU F 2 55 ? -12.384 129.685 17.830 1.00 70.67 125 LEU F O 1
ATOM 1986 N N . ARG F 2 56 ? -12.196 127.968 19.268 1.00 70.86 126 ARG F N 1
ATOM 1987 C CA . ARG F 2 56 ? -13.591 127.559 19.108 1.00 71.24 126 ARG F CA 1
ATOM 1988 C C . ARG F 2 56 ? -14.488 128.453 19.962 1.00 71.30 126 ARG F C 1
ATOM 1989 O O . ARG F 2 56 ? -15.666 128.644 19.650 1.00 71.42 126 ARG F O 1
ATOM 1997 N N . GLN F 2 57 ? -13.927 128.970 21.055 1.00 71.16 127 GLN F N 1
ATOM 1998 C CA . GLN F 2 57 ? -14.646 129.874 21.947 1.00 71.02 127 GLN F CA 1
ATOM 1999 C C . GLN F 2 57 ? -14.645 131.248 21.284 1.00 70.91 127 GLN F C 1
ATOM 2000 O O . GLN F 2 57 ? -15.556 132.047 21.493 1.00 71.10 127 GLN F O 1
ATOM 2002 N N . LYS F 2 58 ? -13.611 131.503 20.480 1.00 70.67 128 LYS F N 1
ATOM 2003 C CA . LYS F 2 58 ? -13.459 132.754 19.739 1.00 70.38 128 LYS F CA 1
ATOM 2004 C C . LYS F 2 58 ? -14.409 132.758 18.536 1.00 70.25 128 LYS F C 1
ATOM 2005 O O . LYS F 2 58 ? -14.839 133.817 18.078 1.00 70.33 128 LYS F O 1
ATOM 2011 N N . VAL F 2 59 ? -14.709 131.572 18.013 1.00 70.08 129 VAL F N 1
ATOM 2012 C CA . VAL F 2 59 ? -15.623 131.435 16.881 1.00 70.08 129 VAL F CA 1
ATOM 2013 C C . VAL F 2 59 ? -17.069 131.490 17.383 1.00 70.11 129 VAL F C 1
ATOM 2014 O O . VAL F 2 59 ? -17.940 132.058 16.723 1.00 70.00 129 VAL F O 1
ATOM 2018 N N . ARG F 2 60 ? -17.306 130.927 18.568 1.00 70.17 130 ARG F N 1
ATOM 2019 C CA . ARG F 2 60 ? -18.635 130.929 19.182 1.00 70.20 130 ARG F CA 1
ATOM 2020 C C . ARG F 2 60 ? -19.000 132.357 19.608 1.00 70.27 130 ARG F C 1
ATOM 2021 O O . ARG F 2 60 ? -20.180 132.698 19.732 1.00 70.42 130 ARG F O 1
ATOM 2023 N N . GLN F 2 61 ? -17.970 133.178 19.819 1.00 70.28 131 GLN F N 1
ATOM 2024 C CA . GLN F 2 61 ? -18.110 134.581 20.219 1.00 70.25 131 GLN F CA 1
ATOM 2025 C C . GLN F 2 61 ? -18.497 135.458 19.024 1.00 70.24 131 GLN F C 1
ATOM 2026 O O . GLN F 2 61 ? -19.377 136.314 19.130 1.00 70.18 131 GLN F O 1
ATOM 2032 N N . LEU F 2 62 ? -17.816 135.244 17.900 1.00 70.21 132 LEU F N 1
ATOM 2033 C CA . LEU F 2 62 ? -18.063 135.986 16.666 1.00 70.25 132 LEU F CA 1
ATOM 2034 C C . LEU F 2 62 ? -19.351 135.555 15.978 1.00 70.33 132 LEU F C 1
ATOM 2035 O O . LEU F 2 62 ? -19.944 136.332 15.230 1.00 70.28 132 LEU F O 1
ATOM 2040 N N . GLU F 2 63 ? -19.762 134.309 16.205 1.00 70.51 133 GLU F N 1
ATOM 2041 C CA . GLU F 2 63 ? -20.991 133.787 15.611 1.00 70.71 133 GLU F CA 1
ATOM 2042 C C . GLU F 2 63 ? -22.240 134.372 16.266 1.00 70.88 133 GLU F C 1
ATOM 2043 O O . GLU F 2 63 ? -23.265 134.544 15.604 1.00 70.80 133 GLU F O 1
ATOM 2049 N N . GLU F 2 64 ? -22.163 134.651 17.568 1.00 71.10 134 GLU F N 1
ATOM 2050 C CA . GLU F 2 64 ? -23.294 135.248 18.271 1.00 71.43 134 GLU F CA 1
ATOM 2051 C C . GLU F 2 64 ? -23.250 136.771 18.111 1.00 71.42 134 GLU F C 1
ATOM 2052 O O . GLU F 2 64 ? -24.287 137.434 18.174 1.00 71.32 134 GLU F O 1
ATOM 2058 N N . GLU F 2 65 ? -22.052 137.316 17.891 1.00 71.24 135 GLU F N 1
ATOM 2059 C CA . GLU F 2 65 ? -21.891 138.754 17.702 1.00 71.29 135 GLU F CA 1
ATOM 2060 C C . GLU F 2 65 ? -22.391 139.155 16.310 1.00 71.41 135 GLU F C 1
ATOM 2061 O O . GLU F 2 65 ? -22.716 140.320 16.070 1.00 71.60 135 GLU F O 1
ATOM 2067 N N . LEU F 2 66 ? -22.414 138.194 15.388 1.00 71.30 136 LEU F N 1
ATOM 2068 C CA . LEU F 2 66 ? -22.912 138.437 14.033 1.00 71.34 136 LEU F CA 1
ATOM 2069 C C . LEU F 2 66 ? -24.423 138.175 14.050 1.00 71.34 136 LEU F C 1
ATOM 2070 O O . LEU F 2 66 ? -25.185 138.817 13.326 1.00 71.51 136 LEU F O 1
ATOM 2075 N N . ARG F 2 67 ? -24.840 137.240 14.902 1.00 71.08 137 ARG F N 1
ATOM 2076 C CA . ARG F 2 67 ? -26.245 136.864 15.058 1.00 70.94 137 ARG F CA 1
ATOM 2077 C C . ARG F 2 67 ? -27.033 138.046 15.643 1.00 70.75 137 ARG F C 1
ATOM 2078 O O . ARG F 2 67 ? -28.213 138.247 15.326 1.00 70.85 137 ARG F O 1
ATOM 2086 N N . ILE F 2 68 ? -26.352 138.844 16.462 1.00 70.34 138 ILE F N 1
ATOM 2087 C CA . ILE F 2 68 ? -26.946 140.008 17.108 1.00 69.92 138 ILE F CA 1
ATOM 2088 C C . ILE F 2 68 ? -26.961 141.250 16.206 1.00 69.75 138 ILE F C 1
ATOM 2089 O O . ILE F 2 68 ? -28.016 141.844 15.986 1.00 69.70 138 ILE F O 1
ATOM 2094 N N . LEU F 2 69 ? -25.804 141.608 15.654 1.00 69.52 139 LEU F N 1
ATOM 2095 C CA . LEU F 2 69 ? -25.677 142.784 14.790 1.00 69.53 139 LEU F CA 1
ATOM 2096 C C . LEU F 2 69 ? -26.270 142.668 13.388 1.00 69.59 139 LEU F C 1
ATOM 2097 O O . LEU F 2 69 ? -26.230 143.629 12.613 1.00 69.67 139 LEU F O 1
ATOM 2102 N N . LYS F 2 70 ? -26.796 141.491 13.055 1.00 69.58 140 LYS F N 1
ATOM 2103 C CA . LYS F 2 70 ? -27.413 141.264 11.749 1.00 69.70 140 LYS F CA 1
ATOM 2104 C C . LYS F 2 70 ? -28.917 141.074 11.930 1.00 69.71 140 LYS F C 1
ATOM 2105 O O . LYS F 2 70 ? -29.326 139.943 12.278 1.00 69.76 140 LYS F O 1
ATOM 2108 N N . GLN G 2 6 ? 43.268 79.153 21.589 1.00 41.47 76 GLN G N 1
ATOM 2109 C CA . GLN G 2 6 ? 42.298 80.089 22.241 1.00 40.68 76 GLN G CA 1
ATOM 2110 C C . GLN G 2 6 ? 42.060 79.716 23.708 1.00 39.99 76 GLN G C 1
ATOM 2111 O O . GLN G 2 6 ? 41.149 78.946 24.024 1.00 41.28 76 GLN G O 1
ATOM 2113 N N . GLU G 2 7 ? 42.925 80.219 24.587 1.00 38.65 77 GLU G N 1
ATOM 2114 C CA . GLU G 2 7 ? 42.824 79.974 26.027 1.00 36.81 77 GLU G CA 1
ATOM 2115 C C . GLU G 2 7 ? 42.113 81.143 26.724 1.00 33.70 77 GLU G C 1
ATOM 2116 O O . GLU G 2 7 ? 41.406 80.932 27.713 1.00 34.36 77 GLU G O 1
ATOM 2122 N N . PRO G 2 8 ? 42.343 82.397 26.267 1.00 30.64 78 PRO G N 1
ATOM 2123 C CA . PRO G 2 8 ? 41.637 83.487 26.945 1.00 28.24 78 PRO G CA 1
ATOM 2124 C C . PRO G 2 8 ? 40.132 83.319 26.713 1.00 25.63 78 PRO G C 1
ATOM 2125 O O . PRO G 2 8 ? 39.707 82.760 25.696 1.00 24.92 78 PRO G O 1
ATOM 2129 N N . SER G 2 9 ? 39.334 83.776 27.668 1.00 23.30 79 SER G N 1
ATOM 2130 C CA . SER G 2 9 ? 37.891 83.668 27.547 1.00 21.93 79 SER G CA 1
ATOM 2131 C C . SER G 2 9 ? 37.373 84.576 26.440 1.00 20.79 79 SER G C 1
ATOM 2132 O O . SER G 2 9 ? 38.092 85.450 25.943 1.00 20.40 79 SER G O 1
ATOM 2135 N N . SER G 2 10 ? 36.123 84.349 26.053 1.00 19.50 80 SER G N 1
ATOM 2136 C CA . SER G 2 10 ? 35.477 85.139 25.022 1.00 18.29 80 SER G CA 1
ATOM 2137 C C . SER G 2 10 ? 35.496 86.614 25.429 1.00 17.89 80 SER G C 1
ATOM 2138 O O . SER G 2 10 ? 35.724 87.494 24.597 1.00 16.52 80 SER G O 1
ATOM 2141 N N . LYS G 2 11 ? 35.286 86.869 26.720 1.00 17.06 81 LYS G N 1
ATOM 2142 C CA . LYS G 2 11 ? 35.279 88.227 27.260 1.00 16.82 81 LYS G CA 1
ATOM 2143 C C . LYS G 2 11 ? 36.658 88.876 27.235 1.00 16.13 81 LYS G C 1
ATOM 2144 O O . LYS G 2 11 ? 36.774 90.071 26.980 1.00 16.24 81 LYS G O 1
ATOM 2150 N N . ARG G 2 12 ? 37.697 88.084 27.482 1.00 15.19 82 ARG G N 1
ATOM 2151 C CA . ARG G 2 12 ? 39.065 88.597 27.461 1.00 16.11 82 ARG G CA 1
ATOM 2152 C C . ARG G 2 12 ? 39.509 88.887 26.016 1.00 15.97 82 ARG G C 1
ATOM 2153 O O . ARG G 2 12 ? 40.254 89.841 25.758 1.00 15.56 82 ARG G O 1
ATOM 2161 N N . LYS G 2 13 ? 39.058 88.051 25.081 1.00 15.31 83 LYS G N 1
ATOM 2162 C CA . LYS G 2 13 ? 39.379 88.250 23.675 1.00 15.83 83 LYS G CA 1
ATOM 2163 C C . LYS G 2 13 ? 38.738 89.551 23.212 1.00 15.72 83 LYS G C 1
ATOM 2164 O O . LYS G 2 13 ? 39.371 90.344 22.524 1.00 15.75 83 LYS G O 1
ATOM 2170 N N . ALA G 2 14 ? 37.488 89.765 23.616 1.00 14.86 84 ALA G N 1
ATOM 2171 C CA . ALA G 2 14 ? 36.742 90.958 23.251 1.00 15.12 84 ALA G CA 1
ATOM 2172 C C . ALA G 2 14 ? 37.425 92.210 23.792 1.00 15.06 84 ALA G C 1
ATOM 2173 O O . ALA G 2 14 ? 37.515 93.219 23.100 1.00 13.99 84 ALA G O 1
ATOM 2175 N N . GLN G 2 15 ? 37.926 92.124 25.022 1.00 15.89 85 GLN G N 1
ATOM 2176 C CA . GLN G 2 15 ? 38.620 93.242 25.651 1.00 17.52 85 GLN G CA 1
ATOM 2177 C C . GLN G 2 15 ? 39.983 93.524 24.997 1.00 17.17 85 GLN G C 1
ATOM 2178 O O . GLN G 2 15 ? 40.372 94.679 24.864 1.00 18.03 85 GLN G O 1
ATOM 2184 N N . ASN G 2 16 ? 40.725 92.482 24.625 1.00 16.38 86 ASN G N 1
ATOM 2185 C CA . ASN G 2 16 ? 42.009 92.694 23.954 1.00 16.02 86 ASN G CA 1
ATOM 2186 C C . ASN G 2 16 ? 41.752 93.407 22.626 1.00 15.10 86 ASN G C 1
ATOM 2187 O O . ASN G 2 16 ? 42.508 94.281 22.246 1.00 15.39 86 ASN G O 1
ATOM 2192 N N . ARG G 2 17 ? 40.683 93.028 21.925 1.00 14.06 87 ARG G N 1
ATOM 2193 C CA . ARG G 2 17 ? 40.338 93.657 20.651 1.00 14.80 87 ARG G CA 1
ATOM 2194 C C . ARG G 2 17 ? 39.959 95.129 20.822 1.00 14.92 87 ARG G C 1
ATOM 2195 O O . ARG G 2 17 ? 40.318 95.965 19.992 1.00 14.82 87 ARG G O 1
ATOM 2203 N N . ALA G 2 18 ? 39.200 95.423 21.880 1.00 15.39 88 ALA G N 1
ATOM 2204 C CA . ALA G 2 18 ? 38.742 96.781 22.184 1.00 15.93 88 ALA G CA 1
ATOM 2205 C C . ALA G 2 18 ? 39.906 97.663 22.608 1.00 14.94 88 ALA G C 1
ATOM 2206 O O . ALA G 2 18 ? 40.031 98.799 22.144 1.00 15.26 88 ALA G O 1
ATOM 2208 N N . ALA G 2 19 ? 40.748 97.136 23.496 1.00 14.42 89 ALA G N 1
ATOM 2209 C CA . ALA G 2 19 ? 41.910 97.855 24.004 1.00 15.19 89 ALA G CA 1
ATOM 2210 C C . ALA G 2 19 ? 42.906 98.167 22.887 1.00 15.83 89 ALA G C 1
ATOM 2211 O O . ALA G 2 19 ? 43.581 99.201 22.921 1.00 16.16 89 ALA G O 1
ATOM 2213 N N . GLN G 2 20 ? 42.978 97.284 21.890 1.00 15.63 90 GLN G N 1
ATOM 2214 C CA . GLN G 2 20 ? 43.886 97.473 20.770 1.00 16.48 90 GLN G CA 1
ATOM 2215 C C . GLN G 2 20 ? 43.317 98.484 19.799 1.00 17.22 90 GLN G C 1
ATOM 2216 O O . GLN G 2 20 ? 44.061 99.265 19.214 1.00 17.47 90 GLN G O 1
ATOM 2222 N N . ARG G 2 21 ? 41.999 98.468 19.617 1.00 17.92 91 ARG G N 1
ATOM 2223 C CA . ARG G 2 21 ? 41.362 99.417 18.716 1.00 19.25 91 ARG G CA 1
ATOM 2224 C C . ARG G 2 21 ? 41.544 100.822 19.275 1.00 19.07 91 ARG G C 1
ATOM 2225 O O . ARG G 2 21 ? 41.768 101.760 18.522 1.00 19.46 91 ARG G O 1
ATOM 2233 N N . ALA G 2 22 ? 41.437 100.951 20.597 1.00 18.29 92 ALA G N 1
ATOM 2234 C CA . ALA G 2 22 ? 41.597 102.231 21.285 1.00 18.97 92 ALA G CA 1
ATOM 2235 C C . ALA G 2 22 ? 43.052 102.704 21.235 1.00 19.18 92 ALA G C 1
ATOM 2236 O O . ALA G 2 22 ? 43.313 103.890 21.019 1.00 19.01 92 ALA G O 1
ATOM 2238 N N . PHE G 2 23 ? 43.985 101.774 21.446 1.00 19.04 93 PHE G N 1
ATOM 2239 C CA . PHE G 2 23 ? 45.416 102.069 21.410 1.00 19.36 93 PHE G CA 1
ATOM 2240 C C . PHE G 2 23 ? 45.798 102.592 20.026 1.00 19.66 93 PHE G C 1
ATOM 2241 O O . PHE G 2 23 ? 46.514 103.585 19.923 1.00 19.56 93 PHE G O 1
ATOM 2249 N N . ARG G 2 24 ? 45.339 101.914 18.972 1.00 19.72 94 ARG G N 1
ATOM 2250 C CA . ARG G 2 24 ? 45.627 102.323 17.596 1.00 21.42 94 ARG G CA 1
ATOM 2251 C C . ARG G 2 24 ? 45.062 103.702 17.299 1.00 22.22 94 ARG G C 1
ATOM 2252 O O . ARG G 2 24 ? 45.700 104.495 16.611 1.00 22.22 94 ARG G O 1
ATOM 2260 N N . LYS G 2 25 ? 43.845 103.967 17.764 1.00 22.44 95 LYS G N 1
ATOM 2261 C CA . LYS G 2 25 ? 43.221 105.260 17.537 1.00 23.87 95 LYS G CA 1
ATOM 2262 C C . LYS G 2 25 ? 44.035 106.400 18.164 1.00 23.95 95 LYS G C 1
ATOM 2263 O O . LYS G 2 25 ? 44.224 107.443 17.541 1.00 23.92 95 LYS G O 1
ATOM 2269 N N . ARG G 2 26 ? 44.530 106.198 19.382 1.00 23.90 96 ARG G N 1
ATOM 2270 C CA . ARG G 2 26 ? 45.322 107.217 20.056 1.00 24.89 96 ARG G CA 1
ATOM 2271 C C . ARG G 2 26 ? 46.652 107.445 19.337 1.00 26.17 96 ARG G C 1
ATOM 2272 O O . ARG G 2 26 ? 47.162 108.560 19.289 1.00 26.26 96 ARG G O 1
ATOM 2280 N N . LYS G 2 27 ? 47.182 106.381 18.751 1.00 27.17 97 LYS G N 1
ATOM 2281 C CA . LYS G 2 27 ? 48.439 106.409 18.022 1.00 29.19 97 LYS G CA 1
ATOM 2282 C C . LYS G 2 27 ? 48.274 107.199 16.718 1.00 29.80 97 LYS G C 1
ATOM 2283 O O . LYS G 2 27 ? 49.117 108.026 16.374 1.00 29.47 97 LYS G O 1
ATOM 2289 N N . GLU G 2 28 ? 47.174 106.954 16.010 1.00 30.98 98 GLU G N 1
ATOM 2290 C CA . GLU G 2 28 ? 46.899 107.648 14.756 1.00 32.37 98 GLU G CA 1
ATOM 2291 C C . GLU G 2 28 ? 46.533 109.117 14.983 1.00 32.31 98 GLU G C 1
ATOM 2292 O O . GLU G 2 28 ? 46.763 109.949 14.113 1.00 32.18 98 GLU G O 1
ATOM 2298 N N . ASP G 2 29 ? 45.974 109.428 16.152 1.00 32.49 99 ASP G N 1
ATOM 2299 C CA . ASP G 2 29 ? 45.609 110.801 16.511 1.00 33.10 99 ASP G CA 1
ATOM 2300 C C . ASP G 2 29 ? 46.877 111.592 16.808 1.00 33.17 99 ASP G C 1
ATOM 2301 O O . ASP G 2 29 ? 46.967 112.775 16.491 1.00 32.69 99 ASP G O 1
ATOM 2306 N N . HIS G 2 30 ? 47.833 110.932 17.458 1.00 33.30 100 HIS G N 1
ATOM 2307 C CA . HIS G 2 30 ? 49.115 111.535 17.799 1.00 33.93 100 HIS G CA 1
ATOM 2308 C C . HIS G 2 30 ? 49.894 111.794 16.510 1.00 34.00 100 HIS G C 1
ATOM 2309 O O . HIS G 2 30 ? 50.529 112.839 16.359 1.00 34.02 100 HIS G O 1
ATOM 2316 N N . LEU G 2 31 ? 49.830 110.837 15.586 1.00 33.86 101 LEU G N 1
ATOM 2317 C CA . LEU G 2 31 ? 50.513 110.931 14.304 1.00 34.29 101 LEU G CA 1
ATOM 2318 C C . LEU G 2 31 ? 49.918 112.077 13.487 1.00 35.12 101 LEU G C 1
ATOM 2319 O O . LEU G 2 31 ? 50.659 112.868 12.908 1.00 34.88 101 LEU G O 1
ATOM 2324 N N . LYS G 2 32 ? 48.590 112.191 13.470 1.00 35.60 102 LYS G N 1
ATOM 2325 C CA . LYS G 2 32 ? 47.921 113.271 12.739 1.00 36.68 102 LYS G CA 1
ATOM 2326 C C . LYS G 2 32 ? 48.290 114.640 13.308 1.00 36.97 102 LYS G C 1
ATOM 2327 O O . LYS G 2 32 ? 48.488 115.590 12.555 1.00 37.26 102 LYS G O 1
ATOM 2333 N N . ALA G 2 33 ? 48.387 114.725 14.635 1.00 36.86 103 ALA G N 1
ATOM 2334 C CA . ALA G 2 33 ? 48.733 115.962 15.333 1.00 37.29 103 ALA G CA 1
ATOM 2335 C C . ALA G 2 33 ? 50.193 116.352 15.129 1.00 37.71 103 ALA G C 1
ATOM 2336 O O . ALA G 2 33 ? 50.528 117.533 15.103 1.00 37.59 103 ALA G O 1
ATOM 2338 N N . LEU G 2 34 ? 51.060 115.356 14.999 1.00 37.97 104 LEU G N 1
ATOM 2339 C CA . LEU G 2 34 ? 52.478 115.605 14.792 1.00 38.50 104 LEU G CA 1
ATOM 2340 C C . LEU G 2 34 ? 52.709 116.095 13.360 1.00 38.63 104 LEU G C 1
ATOM 2341 O O . LEU G 2 34 ? 53.475 117.029 13.129 1.00 38.58 104 LEU G O 1
ATOM 2346 N N . GLU G 2 35 ? 52.023 115.461 12.411 1.00 39.19 105 GLU G N 1
ATOM 2347 C CA . GLU G 2 35 ? 52.119 115.796 10.994 1.00 39.90 105 GLU G CA 1
ATOM 2348 C C . GLU G 2 35 ? 51.694 117.231 10.695 1.00 40.70 105 GLU G C 1
ATOM 2349 O O . GLU G 2 35 ? 52.358 117.915 9.916 1.00 40.34 105 GLU G O 1
ATOM 2355 N N . THR G 2 36 ? 50.588 117.680 11.294 1.00 41.29 106 THR G N 1
ATOM 2356 C CA . THR G 2 36 ? 50.109 119.042 11.059 1.00 42.54 106 THR G CA 1
ATOM 2357 C C . THR G 2 36 ? 50.990 120.038 11.789 1.00 43.26 106 THR G C 1
ATOM 2358 O O . THR G 2 36 ? 51.032 121.210 11.425 1.00 43.20 106 THR G O 1
ATOM 2362 N N . GLN G 2 37 ? 51.679 119.573 12.829 1.00 44.38 107 GLN G N 1
ATOM 2363 C CA . GLN G 2 37 ? 52.571 120.435 13.600 1.00 45.34 107 GLN G CA 1
ATOM 2364 C C . GLN G 2 37 ? 53.829 120.709 12.791 1.00 45.61 107 GLN G C 1
ATOM 2365 O O . GLN G 2 37 ? 54.406 121.790 12.869 1.00 46.15 107 GLN G O 1
ATOM 2371 N N . VAL G 2 38 ? 54.263 119.711 12.030 1.00 45.77 108 VAL G N 1
ATOM 2372 C CA . VAL G 2 38 ? 55.437 119.866 11.192 1.00 46.54 108 VAL G CA 1
ATOM 2373 C C . VAL G 2 38 ? 55.065 120.706 9.973 1.00 46.97 108 VAL G C 1
ATOM 2374 O O . VAL G 2 38 ? 55.860 121.528 9.533 1.00 47.45 108 VAL G O 1
ATOM 2378 N N . VAL G 2 39 ? 53.851 120.522 9.451 1.00 47.17 109 VAL G N 1
ATOM 2379 C CA . VAL G 2 39 ? 53.380 121.297 8.296 1.00 47.39 109 VAL G CA 1
ATOM 2380 C C . VAL G 2 39 ? 53.277 122.776 8.693 1.00 47.72 109 VAL G C 1
ATOM 2381 O O . VAL G 2 39 ? 53.622 123.668 7.911 1.00 47.69 109 VAL G O 1
ATOM 2385 N N . THR G 2 40 ? 52.832 123.013 9.925 1.00 48.05 110 THR G N 1
ATOM 2386 C CA . THR G 2 40 ? 52.695 124.357 10.476 1.00 48.75 110 THR G CA 1
ATOM 2387 C C . THR G 2 40 ? 54.082 124.994 10.616 1.00 49.39 110 THR G C 1
ATOM 2388 O O . THR G 2 40 ? 54.251 126.193 10.382 1.00 49.49 110 THR G O 1
ATOM 2392 N N . LEU G 2 41 ? 55.076 124.175 10.960 1.00 49.87 111 LEU G N 1
ATOM 2393 C CA . LEU G 2 41 ? 56.455 124.639 11.126 1.00 50.28 111 LEU G CA 1
ATOM 2394 C C . LEU G 2 41 ? 57.216 124.811 9.807 1.00 50.45 111 LEU G C 1
ATOM 2395 O O . LEU G 2 41 ? 58.034 125.717 9.686 1.00 50.06 111 LEU G O 1
ATOM 2400 N N . LYS G 2 42 ? 56.946 123.943 8.831 1.00 50.94 112 LYS G N 1
ATOM 2401 C CA . LYS G 2 42 ? 57.587 124.014 7.510 1.00 51.84 112 LYS G CA 1
ATOM 2402 C C . LYS G 2 42 ? 57.049 125.208 6.717 1.00 52.69 112 LYS G C 1
ATOM 2403 O O . LYS G 2 42 ? 57.744 125.751 5.850 1.00 52.48 112 LYS G O 1
ATOM 2409 N N . GLU G 2 43 ? 55.806 125.598 7.008 1.00 53.50 113 GLU G N 1
ATOM 2410 C CA . GLU G 2 43 ? 55.177 126.754 6.362 1.00 54.46 113 GLU G CA 1
ATOM 2411 C C . GLU G 2 43 ? 55.753 128.040 6.961 1.00 54.74 113 GLU G C 1
ATOM 2412 O O . GLU G 2 43 ? 56.018 129.007 6.242 1.00 54.75 113 GLU G O 1
ATOM 2418 N N . LEU G 2 44 ? 55.923 128.032 8.285 1.00 55.06 114 LEU G N 1
ATOM 2419 C CA . LEU G 2 44 ? 56.484 129.158 9.032 1.00 55.47 114 LEU G CA 1
ATOM 2420 C C . LEU G 2 44 ? 57.955 129.341 8.616 1.00 55.97 114 LEU G C 1
ATOM 2421 O O . LEU G 2 44 ? 58.465 130.467 8.553 1.00 55.95 114 LEU G O 1
ATOM 2426 N N . HIS G 2 45 ? 58.619 128.220 8.328 1.00 56.28 115 HIS G N 1
ATOM 2427 C CA . HIS G 2 45 ? 60.013 128.209 7.894 1.00 56.84 115 HIS G CA 1
ATOM 2428 C C . HIS G 2 45 ? 60.117 128.961 6.572 1.00 57.34 115 HIS G C 1
ATOM 2429 O O . HIS G 2 45 ? 61.095 129.666 6.333 1.00 57.35 115 HIS G O 1
ATOM 2436 N N . SER G 2 46 ? 59.096 128.814 5.729 1.00 57.98 116 SER G N 1
ATOM 2437 C CA . SER G 2 46 ? 59.048 129.484 4.429 1.00 58.79 116 SER G CA 1
ATOM 2438 C C . SER G 2 46 ? 58.574 130.940 4.546 1.00 59.14 116 SER G C 1
ATOM 2439 O O . SER G 2 46 ? 58.934 131.781 3.719 1.00 59.30 116 SER G O 1
ATOM 2442 N N . SER G 2 47 ? 57.759 131.227 5.565 1.00 59.61 117 SER G N 1
ATOM 2443 C CA . SER G 2 47 ? 57.256 132.583 5.802 1.00 60.01 117 SER G CA 1
ATOM 2444 C C . SER G 2 47 ? 58.442 133.451 6.203 1.00 60.22 117 SER G C 1
ATOM 2445 O O .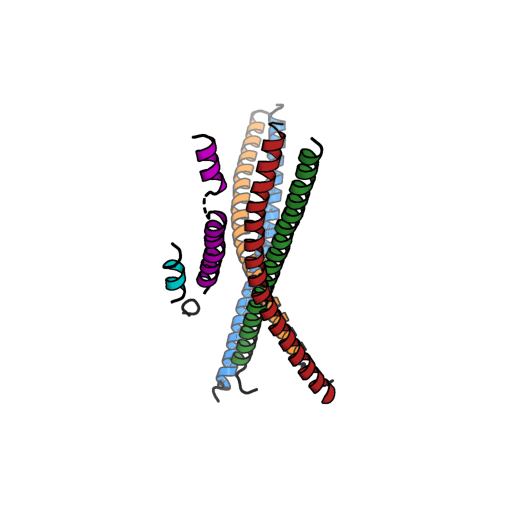 SER G 2 47 ? 58.623 134.553 5.680 1.00 60.18 117 SER G O 1
ATOM 2448 N N . THR G 2 48 ? 59.249 132.926 7.126 1.00 60.40 118 THR G N 1
ATOM 2449 C CA . THR G 2 48 ? 60.436 133.609 7.633 1.00 60.49 118 THR G CA 1
ATOM 2450 C C . THR G 2 48 ? 61.608 133.593 6.638 1.00 60.56 118 THR G C 1
ATOM 2451 O O . THR G 2 48 ? 62.459 134.485 6.665 1.00 60.39 118 THR G O 1
ATOM 2455 N N . THR G 2 49 ? 61.644 132.583 5.767 1.00 60.77 119 THR G N 1
ATOM 2456 C CA . THR G 2 49 ? 62.697 132.460 4.752 1.00 61.10 119 THR G CA 1
ATOM 2457 C C . THR G 2 49 ? 62.449 133.431 3.588 1.00 61.24 119 THR G C 1
ATOM 2458 O O . THR G 2 49 ? 63.393 134.025 3.062 1.00 61.04 119 THR G O 1
ATOM 2462 N N . LEU G 2 50 ? 61.180 133.613 3.218 1.00 61.44 120 LEU G N 1
ATOM 2463 C CA . LEU G 2 50 ? 60.806 134.519 2.127 1.00 61.76 120 LEU G CA 1
ATOM 2464 C C . LEU G 2 50 ? 61.108 135.978 2.462 1.00 61.88 120 LEU G C 1
ATOM 2465 O O . LEU G 2 50 ? 61.517 136.741 1.584 1.00 61.73 120 LEU G O 1
ATOM 2470 N N . GLU G 2 51 ? 60.876 136.367 3.717 1.00 62.03 121 GLU G N 1
ATOM 2471 C CA . GLU G 2 51 ? 61.138 137.738 4.147 1.00 62.27 121 GLU G CA 1
ATOM 2472 C C . GLU G 2 51 ? 62.639 138.000 4.300 1.00 62.32 121 GLU G C 1
ATOM 2473 O O . GLU G 2 51 ? 63.078 139.148 4.232 1.00 62.11 121 GLU G O 1
ATOM 2479 N N . ASN G 2 52 ? 63.418 136.937 4.519 1.00 62.35 122 ASN G N 1
ATOM 2480 C CA . ASN G 2 52 ? 64.875 137.061 4.625 1.00 62.55 122 ASN G CA 1
ATOM 2481 C C . ASN G 2 52 ? 65.384 137.375 3.218 1.00 62.80 122 ASN G C 1
ATOM 2482 O O . ASN G 2 52 ? 66.350 138.120 3.047 1.00 62.87 122 ASN G O 1
ATOM 2487 N N . ASP G 2 53 ? 64.718 136.792 2.219 1.00 63.01 123 ASP G N 1
ATOM 2488 C CA . ASP G 2 53 ? 65.050 137.002 0.813 1.00 63.45 123 ASP G CA 1
ATOM 2489 C C . ASP G 2 53 ? 64.622 138.414 0.391 1.00 63.65 123 ASP G C 1
ATOM 2490 O O . ASP G 2 53 ? 65.307 139.067 -0.400 1.00 63.84 123 ASP G O 1
ATOM 2495 N N . GLN G 2 54 ? 63.489 138.871 0.926 1.00 63.78 124 GLN G N 1
ATOM 2496 C CA . GLN G 2 54 ? 62.939 140.196 0.627 1.00 64.10 124 GLN G CA 1
ATOM 2497 C C . GLN G 2 54 ? 63.687 141.342 1.323 1.00 64.44 124 GLN G C 1
ATOM 2498 O O . GLN G 2 54 ? 63.687 142.476 0.829 1.00 64.66 124 GLN G O 1
ATOM 2504 N N . LEU G 2 55 ? 64.288 141.052 2.481 1.00 64.76 125 LEU G N 1
ATOM 2505 C CA . LEU G 2 55 ? 65.057 142.044 3.239 1.00 65.07 125 LEU G CA 1
ATOM 2506 C C . LEU G 2 55 ? 66.483 142.148 2.705 1.00 65.41 125 LEU G C 1
ATOM 2507 O O . LEU G 2 55 ? 67.114 143.196 2.816 1.00 65.41 125 LEU G O 1
ATOM 2512 N N . ARG G 2 56 ? 66.991 141.044 2.158 1.00 65.80 126 ARG G N 1
ATOM 2513 C CA . ARG G 2 56 ? 68.333 141.005 1.573 1.00 66.19 126 ARG G CA 1
ATOM 2514 C C . ARG G 2 56 ? 68.314 141.695 0.207 1.00 66.23 126 ARG G C 1
ATOM 2515 O O . ARG G 2 56 ? 69.316 142.270 -0.219 1.00 66.30 126 ARG G O 1
ATOM 2523 N N . GLN G 2 57 ? 67.178 141.600 -0.484 1.00 66.16 127 GLN G N 1
ATOM 2524 C CA . GLN G 2 57 ? 67.004 142.230 -1.790 1.00 66.19 127 GLN G CA 1
ATOM 2525 C C . GLN G 2 57 ? 66.693 143.715 -1.592 1.00 66.24 127 GLN G C 1
ATOM 2526 O O . GLN G 2 57 ? 66.858 144.515 -2.516 1.00 66.20 127 GLN G O 1
ATOM 2528 N N . LYS G 2 58 ? 66.242 144.066 -0.382 1.00 66.28 128 LYS G N 1
ATOM 2529 C CA . LYS G 2 58 ? 65.909 145.448 -0.015 1.00 66.36 128 LYS G CA 1
ATOM 2530 C C . LYS G 2 58 ? 67.141 146.194 0.512 1.00 66.14 128 LYS G C 1
ATOM 2531 O O . LYS G 2 58 ? 67.176 147.427 0.517 1.00 66.26 128 LYS G O 1
ATOM 2537 N N . VAL G 2 59 ? 68.125 145.439 0.997 1.00 65.83 129 VAL G N 1
ATOM 2538 C CA . VAL G 2 59 ? 69.375 146.010 1.498 1.00 65.53 129 VAL G CA 1
ATOM 2539 C C . VAL G 2 59 ? 70.286 146.301 0.302 1.00 65.38 129 VAL G C 1
ATOM 2540 O O . VAL G 2 59 ? 71.013 147.290 0.298 1.00 65.28 129 VAL G O 1
ATOM 2544 N N . ARG G 2 60 ? 70.197 145.459 -0.728 1.00 65.29 130 ARG G N 1
ATOM 2545 C CA . ARG G 2 60 ? 71.008 145.602 -1.937 1.00 65.29 130 ARG G CA 1
ATOM 2546 C C . ARG G 2 60 ? 70.516 146.663 -2.920 1.00 65.04 130 ARG G C 1
ATOM 2547 O O . ARG G 2 60 ? 71.324 147.277 -3.621 1.00 64.83 130 ARG G O 1
ATOM 2555 N N . GLN G 2 61 ? 69.200 146.873 -2.978 1.00 64.85 131 GLN G N 1
ATOM 2556 C CA . GLN G 2 61 ? 68.623 147.876 -3.879 1.00 64.75 131 GLN G CA 1
ATOM 2557 C C . GLN G 2 61 ? 68.794 149.283 -3.302 1.00 64.42 131 GLN G C 1
ATOM 2558 O O . GLN G 2 61 ? 68.840 150.265 -4.048 1.00 64.40 131 GLN G O 1
ATOM 2564 N N . LEU G 2 62 ? 68.883 149.365 -1.974 1.00 64.12 132 LEU G N 1
ATOM 2565 C CA . LEU G 2 62 ? 69.074 150.632 -1.262 1.00 63.91 132 LEU G CA 1
ATOM 2566 C C . LEU G 2 62 ? 70.562 151.021 -1.225 1.00 63.76 132 LEU G C 1
ATOM 2567 O O . LEU G 2 62 ? 70.900 152.204 -1.109 1.00 63.69 132 LEU G O 1
ATOM 2572 N N . GLU G 2 63 ? 71.437 150.015 -1.305 1.00 63.41 133 GLU G N 1
ATOM 2573 C CA . GLU G 2 63 ? 72.886 150.226 -1.319 1.00 63.08 133 GLU G CA 1
ATOM 2574 C C . GLU G 2 63 ? 73.313 150.717 -2.701 1.00 62.80 133 GLU G C 1
ATOM 2575 O O . GLU G 2 63 ? 74.267 151.489 -2.828 1.00 62.71 133 GLU G O 1
ATOM 2581 N N . GLU G 2 64 ? 72.611 150.247 -3.732 1.00 62.54 134 GLU G N 1
ATOM 2582 C CA . GLU G 2 64 ? 72.875 150.662 -5.107 1.00 62.44 134 GLU G CA 1
ATOM 2583 C C . GLU G 2 64 ? 72.306 152.067 -5.307 1.00 62.37 134 GLU G C 1
ATOM 2584 O O . GLU G 2 64 ? 72.711 152.785 -6.222 1.00 62.39 134 GLU G O 1
ATOM 2590 N N . GLU G 2 65 ? 71.364 152.442 -4.442 1.00 62.26 135 GLU G N 1
ATOM 2591 C CA . GLU G 2 65 ? 70.717 153.751 -4.482 1.00 62.31 135 GLU G CA 1
ATOM 2592 C C . GLU G 2 65 ? 71.611 154.820 -3.857 1.00 61.98 135 GLU G C 1
ATOM 2593 O O . GLU G 2 65 ? 71.622 155.974 -4.297 1.00 61.95 135 GLU G O 1
ATOM 2599 N N . LEU G 2 66 ? 72.335 154.428 -2.810 1.00 61.71 136 LEU G N 1
ATOM 2600 C CA . LEU G 2 66 ? 73.257 155.326 -2.117 1.00 61.64 136 LEU G CA 1
ATOM 2601 C C . LEU G 2 66 ? 74.615 155.355 -2.834 1.00 61.46 136 LEU G C 1
ATOM 2602 O O . LEU G 2 66 ? 75.377 156.313 -2.696 1.00 61.57 136 LEU G O 1
ATOM 2604 N N . ARG G 2 67 ? 74.897 154.307 -3.612 1.00 61.16 137 ARG G N 1
ATOM 2605 C CA . ARG G 2 67 ? 76.147 154.195 -4.365 1.00 60.84 137 ARG G CA 1
ATOM 2606 C C . ARG G 2 67 ? 76.209 155.169 -5.545 1.00 60.49 137 ARG G C 1
ATOM 2607 O O . ARG G 2 67 ? 77.246 155.790 -5.789 1.00 60.30 137 ARG G O 1
ATOM 2615 N N . ILE G 2 68 ? 75.105 155.278 -6.284 1.00 60.17 138 ILE G N 1
ATOM 2616 C CA . ILE G 2 68 ? 75.031 156.176 -7.436 1.00 59.99 138 ILE G CA 1
ATOM 2617 C C . ILE G 2 68 ? 74.455 157.561 -7.092 1.00 60.02 138 ILE G C 1
ATOM 2618 O O . ILE G 2 68 ? 74.251 158.390 -7.987 1.00 59.96 138 ILE G O 1
ATOM 2623 N N . LEU G 2 69 ? 74.203 157.812 -5.805 1.00 59.91 139 LEU G N 1
ATOM 2624 C CA . LEU G 2 69 ? 73.661 159.100 -5.360 1.00 59.99 139 LEU G CA 1
ATOM 2625 C C . LEU G 2 69 ? 74.705 160.223 -5.459 1.00 59.97 139 LEU G C 1
ATOM 2626 O O . LEU G 2 69 ? 74.416 161.226 -6.152 1.00 60.01 139 LEU G O 1
ATOM 2631 N N . GLN H 2 6 ? 40.862 78.060 1.406 1.00 37.55 76 GLN H N 1
ATOM 2632 C CA . GLN H 2 6 ? 41.374 79.317 0.772 1.00 36.80 76 GLN H CA 1
ATOM 2633 C C . GLN H 2 6 ? 42.578 79.909 1.528 1.00 36.02 76 GLN H C 1
ATOM 2634 O O . GLN H 2 6 ? 42.924 81.088 1.346 1.00 36.80 76 GLN H O 1
ATOM 2636 N N . GLU H 2 7 ? 43.235 79.077 2.337 1.00 34.31 77 GLU H N 1
ATOM 2637 C CA . GLU H 2 7 ? 44.377 79.512 3.135 1.00 32.19 77 GLU H CA 1
ATOM 2638 C C . GLU H 2 7 ? 45.644 79.794 2.323 1.00 29.86 77 GLU H C 1
ATOM 2639 O O . GLU H 2 7 ? 46.048 78.984 1.485 1.00 30.01 77 GLU H O 1
ATOM 2645 N N . PRO H 2 8 ? 46.280 80.963 2.560 1.00 26.88 78 PRO H N 1
ATOM 2646 C CA . PRO H 2 8 ? 47.506 81.373 1.866 1.00 24.53 78 PRO H CA 1
ATOM 2647 C C . PRO H 2 8 ? 48.617 80.350 2.088 1.00 22.23 78 PRO H C 1
ATOM 2648 O O . PRO H 2 8 ? 48.661 79.693 3.127 1.00 21.38 78 PRO H O 1
ATOM 2652 N N . SER H 2 9 ? 49.507 80.223 1.109 1.00 20.71 79 SER H N 1
ATOM 2653 C CA . SER H 2 9 ? 50.621 79.290 1.204 1.00 19.33 79 SER H CA 1
ATOM 2654 C C . SER H 2 9 ? 51.597 79.701 2.300 1.00 18.38 79 SER H C 1
ATOM 2655 O O . SER H 2 9 ? 51.592 80.837 2.768 1.00 17.68 79 SER H O 1
ATOM 2658 N N . SER H 2 10 ? 52.438 78.757 2.698 1.00 17.47 80 SER H N 1
ATOM 2659 C CA . SER H 2 10 ? 53.434 78.975 3.730 1.00 17.25 80 SER H CA 1
ATOM 2660 C C . SER H 2 10 ? 54.348 80.127 3.319 1.00 17.14 80 SER H C 1
ATOM 2661 O O . SER H 2 10 ? 54.739 80.951 4.145 1.00 15.97 80 SER H O 1
ATOM 2664 N N . LYS H 2 11 ? 54.651 80.188 2.025 1.00 16.45 81 LYS H N 1
ATOM 2665 C CA . LYS H 2 11 ? 55.497 81.239 1.470 1.00 17.04 81 LYS H CA 1
ATOM 2666 C C . LYS H 2 11 ? 54.798 82.596 1.506 1.00 15.97 81 LYS H C 1
ATOM 2667 O O . LYS H 2 11 ? 55.417 83.609 1.839 1.00 16.21 81 LYS H O 1
ATOM 2673 N N . ARG H 2 12 ? 53.509 82.609 1.174 1.00 15.24 82 ARG H N 1
ATOM 2674 C CA . ARG H 2 12 ? 52.739 83.845 1.195 1.00 15.45 82 ARG H CA 1
ATOM 2675 C C . ARG H 2 12 ? 52.601 84.335 2.637 1.00 15.03 82 ARG H C 1
ATOM 2676 O O . ARG H 2 12 ? 52.778 85.519 2.910 1.00 15.01 82 ARG H O 1
ATOM 2684 N N . LYS H 2 13 ? 52.310 83.415 3.553 1.00 14.43 83 LYS H N 1
ATOM 2685 C CA . LYS H 2 13 ? 52.188 83.744 4.973 1.00 15.16 83 LYS H CA 1
ATOM 2686 C C . LYS H 2 13 ? 53.475 84.380 5.480 1.00 15.11 83 LYS H C 1
ATOM 2687 O O . LYS H 2 13 ? 53.426 85.322 6.262 1.00 15.31 83 LYS H O 1
ATOM 2693 N N . ALA H 2 14 ? 54.617 83.824 5.059 1.00 14.41 84 ALA H N 1
ATOM 2694 C CA . ALA H 2 14 ? 55.936 84.310 5.450 1.00 15.08 84 ALA H CA 1
ATOM 2695 C C . ALA H 2 14 ? 56.187 85.695 4.896 1.00 15.24 84 ALA H C 1
ATOM 2696 O O . ALA H 2 14 ? 56.739 86.543 5.581 1.00 14.24 84 ALA H O 1
ATOM 2698 N N . GLN H 2 15 ? 55.767 85.917 3.654 1.00 15.38 85 GLN H N 1
ATOM 2699 C CA . GLN H 2 15 ? 55.930 87.216 3.007 1.00 16.54 85 GLN H CA 1
ATOM 2700 C C . GLN H 2 15 ? 55.079 88.289 3.683 1.00 16.02 85 GLN H C 1
ATOM 2701 O O . GLN H 2 15 ? 55.527 89.423 3.842 1.00 16.02 85 GLN H O 1
ATOM 2707 N N . ASN H 2 16 ? 53.848 87.941 4.050 1.00 14.48 86 ASN H N 1
ATOM 2708 C CA . ASN H 2 16 ? 52.977 88.880 4.738 1.00 14.19 86 ASN H CA 1
ATOM 2709 C C . ASN H 2 16 ? 53.613 89.330 6.049 1.00 14.07 86 ASN H C 1
ATOM 2710 O O . ASN H 2 16 ? 53.552 90.503 6.388 1.00 13.64 86 ASN H O 1
ATOM 2715 N N . ARG H 2 17 ? 54.212 88.395 6.785 1.00 13.66 87 ARG H N 1
ATOM 2716 C CA . ARG H 2 17 ? 54.889 88.705 8.049 1.00 14.22 87 ARG H CA 1
ATOM 2717 C C . ARG H 2 17 ? 56.059 89.641 7.807 1.00 13.15 87 ARG H C 1
ATOM 2718 O O . ARG H 2 17 ? 56.251 90.607 8.545 1.00 12.15 87 ARG H O 1
ATOM 2726 N N . ALA H 2 18 ? 56.882 89.282 6.820 1.00 13.46 88 ALA H N 1
ATOM 2727 C CA . ALA H 2 18 ? 58.075 90.043 6.439 1.00 14.28 88 ALA H CA 1
ATOM 2728 C C . ALA H 2 18 ? 57.722 91.450 5.984 1.00 14.18 88 ALA H C 1
ATOM 2729 O O . ALA H 2 18 ? 58.369 92.417 6.377 1.00 15.07 88 ALA H O 1
ATOM 2731 N N . ALA H 2 19 ? 56.691 91.560 5.154 1.00 14.83 89 ALA H N 1
ATOM 2732 C CA . ALA H 2 19 ? 56.247 92.852 4.659 1.00 15.14 89 ALA H CA 1
ATOM 2733 C C . ALA H 2 19 ? 55.675 93.715 5.790 1.00 15.46 89 ALA H C 1
ATOM 2734 O O . ALA H 2 19 ? 55.849 94.934 5.794 1.00 15.55 89 ALA H O 1
ATOM 2736 N N . GLN H 2 20 ? 55.011 93.081 6.753 1.00 15.09 90 GLN H N 1
ATOM 2737 C CA . GLN H 2 20 ? 54.423 93.805 7.877 1.00 16.12 90 GLN H CA 1
ATOM 2738 C C . GLN H 2 20 ? 55.479 94.283 8.872 1.00 16.10 90 GLN H C 1
ATOM 2739 O O . GLN H 2 20 ? 55.336 95.338 9.489 1.00 15.60 90 GLN H O 1
ATOM 2745 N N . ARG H 2 21 ? 56.534 93.494 9.036 1.00 17.41 91 ARG H N 1
ATOM 2746 C CA . ARG H 2 21 ? 57.622 93.848 9.941 1.00 18.83 91 ARG H CA 1
ATOM 2747 C C . ARG H 2 21 ? 58.365 95.069 9.372 1.00 18.51 91 ARG H C 1
ATOM 2748 O O . ARG H 2 21 ? 58.745 95.981 10.106 1.00 17.64 91 ARG H O 1
ATOM 2756 N N . ALA H 2 22 ? 58.516 95.092 8.051 1.00 17.81 92 ALA H N 1
ATOM 2757 C CA . ALA H 2 22 ? 59.193 96.181 7.359 1.00 18.62 92 ALA H CA 1
ATOM 2758 C C . ALA H 2 22 ? 58.343 97.435 7.422 1.00 18.40 92 ALA H C 1
ATOM 2759 O O . ALA H 2 22 ? 58.859 98.528 7.623 1.00 18.12 92 ALA H O 1
ATOM 2761 N N . PHE H 2 23 ? 57.035 97.258 7.251 1.00 18.55 93 PHE H N 1
ATOM 2762 C CA . PHE H 2 23 ? 56.070 98.351 7.276 1.00 18.98 93 PHE H CA 1
ATOM 2763 C C . PHE H 2 23 ? 56.036 99.026 8.641 1.00 19.49 93 PHE H C 1
ATOM 2764 O O . PHE H 2 23 ? 56.005 100.253 8.724 1.00 19.06 93 PHE H O 1
ATOM 2772 N N . ARG H 2 24 ? 56.007 98.216 9.700 1.00 19.61 94 ARG H N 1
ATOM 2773 C CA . ARG H 2 24 ? 56.000 98.715 11.075 1.00 20.56 94 ARG H CA 1
ATOM 2774 C C . ARG H 2 24 ? 57.264 99.526 11.351 1.00 20.94 94 ARG H C 1
ATOM 2775 O O . ARG H 2 24 ? 57.217 100.563 12.016 1.00 19.95 94 ARG H O 1
ATOM 2783 N N . LYS H 2 25 ? 58.395 99.004 10.872 1.00 21.00 95 LYS H N 1
ATOM 2784 C CA . LYS H 2 25 ? 59.702 99.633 11.016 1.00 22.63 95 LYS H CA 1
ATOM 2785 C C . LYS H 2 25 ? 59.678 101.025 10.370 1.00 22.36 95 LYS H C 1
ATOM 2786 O O . LYS H 2 25 ? 60.022 102.014 11.010 1.00 22.73 95 LYS H O 1
ATOM 2792 N N . ARG H 2 26 ? 59.238 101.099 9.117 1.00 22.13 96 ARG H N 1
ATOM 2793 C CA . ARG H 2 26 ? 59.160 102.370 8.410 1.00 23.28 96 ARG H CA 1
ATOM 2794 C C . ARG H 2 26 ? 58.233 103.364 9.101 1.00 24.25 96 ARG H C 1
ATOM 2795 O O . ARG H 2 26 ? 58.455 104.570 9.042 1.00 24.53 96 ARG H O 1
ATOM 2803 N N . LYS H 2 27 ? 57.186 102.846 9.736 1.00 25.09 97 LYS H N 1
ATOM 2804 C CA . LYS H 2 27 ? 56.205 103.659 10.445 1.00 26.42 97 LYS H CA 1
ATOM 2805 C C . LYS H 2 27 ? 56.821 104.262 11.703 1.00 27.10 97 LYS H C 1
ATOM 2806 O O . LYS H 2 27 ? 56.607 105.431 11.997 1.00 26.27 97 LYS H O 1
ATOM 2812 N N . GLU H 2 28 ? 57.614 103.470 12.421 1.00 28.25 98 GLU H N 1
ATOM 2813 C CA . GLU H 2 28 ? 58.268 103.951 13.634 1.00 30.39 98 GLU H CA 1
ATOM 2814 C C . GLU H 2 28 ? 59.467 104.847 13.298 1.00 30.73 98 GLU H C 1
ATOM 2815 O O . GLU H 2 28 ? 59.791 105.758 14.055 1.00 31.19 98 GLU H O 1
ATOM 2821 N N . ASP H 2 29 ? 60.106 104.603 12.154 1.00 30.74 99 ASP H N 1
ATOM 2822 C CA . ASP H 2 29 ? 61.235 105.426 11.719 1.00 31.12 99 ASP H CA 1
ATOM 2823 C C . ASP H 2 29 ? 60.717 106.819 11.362 1.00 31.86 99 ASP H C 1
ATOM 2824 O O . ASP H 2 29 ? 61.376 107.821 11.626 1.00 31.66 99 ASP H O 1
ATOM 2829 N N . HIS H 2 30 ? 59.537 106.861 10.751 1.00 31.95 100 HIS H N 1
ATOM 2830 C CA . HIS H 2 30 ? 58.899 108.108 10.357 1.00 33.51 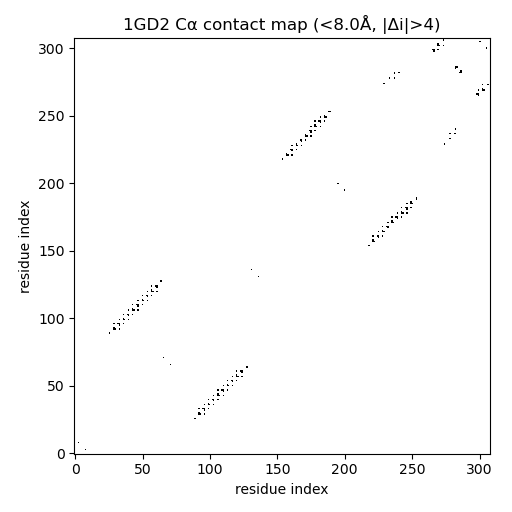100 HIS H CA 1
ATOM 2831 C C . HIS H 2 30 ? 58.441 108.892 11.580 1.00 34.41 100 HIS H C 1
ATOM 2832 O O . HIS H 2 30 ? 58.509 110.113 11.590 1.00 34.15 100 HIS H O 1
ATOM 2839 N N . LEU H 2 31 ? 57.967 108.184 12.602 1.00 35.72 101 LEU H N 1
ATOM 2840 C CA . LEU H 2 31 ? 57.499 108.813 13.830 1.00 37.69 101 LEU H CA 1
ATOM 2841 C C . LEU H 2 31 ? 58.634 109.572 14.513 1.00 39.30 101 LEU H C 1
ATOM 2842 O O . LEU H 2 31 ? 58.433 110.676 15.013 1.00 39.36 101 LEU H O 1
ATOM 2847 N N . LYS H 2 32 ? 59.827 108.981 14.511 1.00 40.96 102 LYS H N 1
ATOM 2848 C CA . LYS H 2 32 ? 61.007 109.603 15.114 1.00 42.49 102 LYS H CA 1
ATOM 2849 C C . LYS H 2 32 ? 61.581 110.708 14.228 1.00 43.48 102 LYS H C 1
ATOM 2850 O O . LYS H 2 32 ? 62.026 111.739 14.727 1.00 43.80 102 LYS H O 1
ATOM 2856 N N . ALA H 2 33 ? 61.538 110.496 12.914 1.00 44.00 103 ALA H N 1
ATOM 2857 C CA . ALA H 2 33 ? 62.022 111.474 11.946 1.00 45.08 103 ALA H CA 1
ATOM 2858 C C . ALA H 2 33 ? 61.073 112.674 11.899 1.00 46.38 103 ALA H C 1
ATOM 2859 O O . ALA H 2 33 ? 61.396 113.714 11.320 1.00 46.34 103 ALA H O 1
ATOM 2861 N N . LEU H 2 34 ? 59.895 112.508 12.496 1.00 47.47 104 LEU H N 1
ATOM 2862 C CA . LEU H 2 34 ? 58.883 113.553 12.541 1.00 48.90 104 LEU H CA 1
ATOM 2863 C C . LEU H 2 34 ? 59.114 114.400 13.790 1.00 50.42 104 LEU H C 1
ATOM 2864 O O . LEU H 2 34 ? 59.152 115.631 13.716 1.00 50.61 104 LEU H O 1
ATOM 2869 N N . GLU H 2 35 ? 59.302 113.733 14.927 1.00 51.60 105 GLU H N 1
ATOM 2870 C CA . GLU H 2 35 ? 59.532 114.418 16.192 1.00 53.16 105 GLU H CA 1
ATOM 2871 C C . GLU H 2 35 ? 60.847 115.197 16.190 1.00 54.00 105 GLU H C 1
ATOM 2872 O O . GLU H 2 35 ? 60.923 116.313 16.715 1.00 54.66 105 GLU H O 1
ATOM 2878 N N . THR H 2 36 ? 61.873 114.629 15.567 1.00 54.35 106 THR H N 1
ATOM 2879 C CA . THR H 2 36 ? 63.156 115.309 15.495 1.00 54.65 106 THR H CA 1
ATOM 2880 C C . THR H 2 36 ? 63.158 116.324 14.338 1.00 54.70 106 THR H C 1
ATOM 2881 O O . THR H 2 36 ? 64.099 117.113 14.186 1.00 54.82 106 THR H O 1
ATOM 2885 N N . GLN H 2 37 ? 62.107 116.296 13.519 1.00 54.41 107 GLN H N 1
ATOM 2886 C CA . GLN H 2 37 ? 61.971 117.239 12.407 1.00 53.76 107 GLN H CA 1
ATOM 2887 C C . GLN H 2 37 ? 61.409 118.510 13.031 1.00 53.49 107 GLN H C 1
ATOM 2888 O O . GLN H 2 37 ? 61.660 119.621 12.558 1.00 53.48 107 GLN H O 1
ATOM 2894 N N . VAL H 2 38 ? 60.684 118.323 14.131 1.00 52.77 108 VAL H N 1
ATOM 2895 C CA . VAL H 2 38 ? 60.077 119.412 14.876 1.00 52.10 108 VAL H CA 1
ATOM 2896 C C . VAL H 2 38 ? 61.158 120.336 15.427 1.00 51.93 108 VAL H C 1
ATOM 2897 O O . VAL H 2 38 ? 61.159 121.539 15.146 1.00 51.56 108 VAL H O 1
ATOM 2901 N N . VAL H 2 39 ? 62.092 119.753 16.182 1.00 51.54 109 VAL H N 1
ATOM 2902 C CA . VAL H 2 39 ? 63.193 120.500 16.790 1.00 51.26 109 VAL H CA 1
ATOM 2903 C C . VAL H 2 39 ? 64.016 121.336 15.806 1.00 51.03 109 VAL H C 1
ATOM 2904 O O . VAL H 2 39 ? 64.231 122.522 16.059 1.00 50.99 109 VAL H O 1
ATOM 2908 N N . THR H 2 40 ? 64.444 120.748 14.684 1.00 50.78 110 THR H N 1
ATOM 2909 C CA . THR H 2 40 ? 65.224 121.500 13.687 1.00 50.68 110 THR H CA 1
ATOM 2910 C C . THR H 2 40 ? 64.456 122.713 13.141 1.00 50.65 110 THR H C 1
ATOM 2911 O O . THR H 2 40 ? 65.054 123.764 12.906 1.00 50.39 110 THR H O 1
ATOM 2915 N N . LEU H 2 41 ? 63.140 122.561 12.951 1.00 50.45 111 LEU H N 1
ATOM 2916 C CA . LEU H 2 41 ? 62.282 123.636 12.440 1.00 50.46 111 LEU H CA 1
ATOM 2917 C C . LEU H 2 41 ? 62.016 124.762 13.450 1.00 50.59 111 LEU H C 1
ATOM 2918 O O . LEU H 2 41 ? 61.887 125.925 13.057 1.00 50.52 111 LEU H O 1
ATOM 2923 N N . LYS H 2 42 ? 61.918 124.432 14.739 1.00 50.58 112 LYS H N 1
ATOM 2924 C CA . LYS H 2 42 ? 61.700 125.475 15.741 1.00 50.97 112 LYS H CA 1
ATOM 2925 C C . LYS H 2 42 ? 63.000 126.202 16.126 1.00 51.41 112 LYS H C 1
ATOM 2926 O O . LYS H 2 42 ? 62.965 127.317 16.665 1.00 51.45 112 LYS H O 1
ATOM 2932 N N . GLU H 2 43 ? 64.142 125.570 15.843 1.00 51.59 113 GLU H N 1
ATOM 2933 C CA . GLU H 2 43 ? 65.438 126.184 16.113 1.00 51.70 113 GLU H CA 1
ATOM 2934 C C . GLU H 2 43 ? 65.869 126.931 14.850 1.00 51.81 113 GLU H C 1
ATOM 2935 O O . GLU H 2 43 ? 66.710 127.826 14.906 1.00 52.00 113 GLU H O 1
ATOM 2941 N N . LEU H 2 44 ? 65.269 126.561 13.717 1.00 51.86 114 LEU H N 1
ATOM 2942 C CA . LEU H 2 44 ? 65.547 127.188 12.424 1.00 52.06 114 LEU H CA 1
ATOM 2943 C C . LEU H 2 44 ? 64.618 128.396 12.244 1.00 52.31 114 LEU H C 1
ATOM 2944 O O . LEU H 2 44 ? 64.771 129.177 11.308 1.00 52.22 114 LEU H O 1
ATOM 2949 N N . HIS H 2 45 ? 63.627 128.506 13.126 1.00 52.51 115 HIS H N 1
ATOM 2950 C CA . HIS H 2 45 ? 62.689 129.622 13.120 1.00 52.87 115 HIS H CA 1
ATOM 2951 C C . HIS H 2 45 ? 63.335 130.750 13.916 1.00 53.18 115 HIS H C 1
ATOM 2952 O O . HIS H 2 45 ? 63.297 131.908 13.510 1.00 53.24 115 HIS H O 1
ATOM 2959 N N . SER H 2 46 ? 63.939 130.390 15.047 1.00 53.52 116 SER H N 1
ATOM 2960 C CA . SER H 2 46 ? 64.607 131.344 15.931 1.00 53.98 116 SER H CA 1
ATOM 2961 C C . SER H 2 46 ? 65.813 132.012 15.272 1.00 54.17 116 SER H C 1
ATOM 2962 O O . SER H 2 46 ? 66.029 133.215 15.432 1.00 54.12 116 SER H O 1
ATOM 2965 N N . SER H 2 47 ? 66.587 131.225 14.528 1.00 54.58 117 SER H N 1
ATOM 2966 C CA . SER H 2 47 ? 67.780 131.724 13.846 1.00 54.99 117 SER H CA 1
ATOM 2967 C C . SER H 2 47 ? 67.443 132.694 12.714 1.00 55.10 117 SER H C 1
ATOM 2968 O O . SER H 2 47 ? 68.116 133.711 12.545 1.00 54.86 117 SER H O 1
ATOM 2971 N N . THR H 2 48 ? 66.403 132.369 11.945 1.00 55.44 118 THR H N 1
ATOM 2972 C CA . THR H 2 48 ? 65.972 133.208 10.828 1.00 56.15 118 THR H CA 1
ATOM 2973 C C . THR H 2 48 ? 65.171 134.440 11.276 1.00 56.77 118 THR H C 1
ATOM 2974 O O . THR H 2 48 ? 65.163 135.462 10.583 1.00 57.12 118 THR H O 1
ATOM 2978 N N . THR H 2 49 ? 64.511 134.349 12.432 1.00 57.18 119 THR H N 1
ATOM 2979 C CA . THR H 2 49 ? 63.735 135.472 12.969 1.00 57.53 119 THR H CA 1
ATOM 2980 C C . THR H 2 49 ? 64.687 136.532 13.546 1.00 57.95 119 THR H C 1
ATOM 2981 O O . THR H 2 49 ? 64.529 137.729 13.288 1.00 57.61 119 THR H O 1
ATOM 2985 N N . LEU H 2 50 ? 65.695 136.072 14.286 1.00 58.37 120 LEU H N 1
ATOM 2986 C CA . LEU H 2 50 ? 66.695 136.948 14.893 1.00 58.98 120 LEU H CA 1
ATOM 2987 C C . LEU H 2 50 ? 67.615 137.562 13.831 1.00 59.59 120 LEU H C 1
ATOM 2988 O O . LEU H 2 50 ? 68.189 138.636 14.035 1.00 59.85 120 LEU H O 1
ATOM 2993 N N . GLU H 2 51 ? 67.754 136.869 12.703 1.00 60.32 121 GLU H N 1
ATOM 2994 C CA . GLU H 2 51 ? 68.578 137.338 11.592 1.00 61.04 121 GLU H CA 1
ATOM 2995 C C . GLU H 2 51 ? 67.815 138.366 10.752 1.00 61.48 121 GLU H C 1
ATOM 2996 O O . GLU H 2 51 ? 68.423 139.184 10.055 1.00 61.62 121 GLU H O 1
ATOM 3002 N N . ASN H 2 52 ? 66.485 138.301 10.798 1.00 61.74 122 ASN H N 1
ATOM 3003 C CA . ASN H 2 52 ? 65.643 139.241 10.064 1.00 62.28 122 ASN H CA 1
ATOM 3004 C C . ASN H 2 52 ? 65.516 140.549 10.842 1.00 62.76 122 ASN H C 1
ATOM 3005 O O . ASN H 2 52 ? 65.191 141.590 10.264 1.00 62.69 122 ASN H O 1
ATOM 3010 N N . ASP H 2 53 ? 65.775 140.479 12.152 1.00 63.30 123 ASP H N 1
ATOM 3011 C CA . ASP H 2 53 ? 65.734 141.645 13.046 1.00 64.05 123 ASP H CA 1
ATOM 3012 C C . ASP H 2 53 ? 66.986 142.498 12.810 1.00 64.44 123 ASP H C 1
ATOM 3013 O O . ASP H 2 53 ? 66.973 143.717 13.007 1.00 64.52 123 ASP H O 1
ATOM 3018 N N . GLN H 2 54 ? 68.073 141.825 12.431 1.00 64.82 124 GLN H N 1
ATOM 3019 C CA . GLN H 2 54 ? 69.340 142.471 12.127 1.00 65.14 124 GLN H CA 1
ATOM 3020 C C . GLN H 2 54 ? 69.221 143.074 10.727 1.00 65.57 124 GLN H C 1
ATOM 3021 O O . GLN H 2 54 ? 69.695 144.185 10.486 1.00 65.56 124 GLN H O 1
ATOM 3023 N N . LEU H 2 55 ? 68.580 142.337 9.815 1.00 66.04 125 LEU H N 1
ATOM 3024 C CA . LEU H 2 55 ? 68.361 142.792 8.435 1.00 66.64 125 LEU H CA 1
ATOM 3025 C C . LEU H 2 55 ? 67.386 143.975 8.402 1.00 67.24 125 LEU H C 1
ATOM 3026 O O . LEU H 2 55 ? 67.384 144.770 7.454 1.00 67.31 125 LEU H O 1
ATOM 3031 N N . ARG H 2 56 ? 66.552 144.065 9.440 1.00 67.79 126 ARG H N 1
ATOM 3032 C CA . ARG H 2 56 ? 65.574 145.139 9.593 1.00 68.39 126 ARG H CA 1
ATOM 3033 C C . ARG H 2 56 ? 66.325 146.394 10.045 1.00 68.75 126 ARG H C 1
ATOM 3034 O O . ARG H 2 56 ? 65.866 147.516 9.835 1.00 68.73 126 ARG H O 1
ATOM 3042 N N . GLN H 2 57 ? 67.455 146.181 10.718 1.00 69.16 127 GLN H N 1
ATOM 3043 C CA . GLN H 2 57 ? 68.314 147.261 11.197 1.00 69.63 127 GLN H CA 1
ATOM 3044 C C . GLN H 2 57 ? 69.053 147.892 10.022 1.00 69.69 127 GLN H C 1
ATOM 3045 O O . GLN H 2 57 ? 69.328 149.088 10.034 1.00 69.92 127 GLN H O 1
ATOM 3051 N N . LYS H 2 58 ? 69.404 147.072 9.031 1.00 69.80 128 LYS H N 1
ATOM 3052 C CA . LYS H 2 58 ? 70.104 147.543 7.835 1.00 69.86 128 LYS H CA 1
ATOM 3053 C C . LYS H 2 58 ? 69.159 148.219 6.852 1.00 69.77 128 LYS H C 1
ATOM 3054 O O . LYS H 2 58 ? 69.540 149.177 6.182 1.00 69.65 128 LYS H O 1
ATOM 3060 N N . VAL H 2 59 ? 67.932 147.714 6.762 1.00 69.69 129 VAL H N 1
ATOM 3061 C CA . VAL H 2 59 ? 66.938 148.291 5.865 1.00 69.84 129 VAL H CA 1
ATOM 3062 C C . VAL H 2 59 ? 66.437 149.644 6.385 1.00 70.07 129 VAL H C 1
ATOM 3063 O O . VAL H 2 59 ? 66.348 150.607 5.622 1.00 70.17 129 VAL H O 1
ATOM 3067 N N . ARG H 2 60 ? 66.136 149.711 7.684 1.00 70.27 130 ARG H N 1
ATOM 3068 C CA . ARG H 2 60 ? 65.644 150.937 8.319 1.00 70.43 130 ARG H CA 1
ATOM 3069 C C . ARG H 2 60 ? 66.709 152.038 8.416 1.00 70.66 130 ARG H C 1
ATOM 3070 O O . ARG H 2 60 ? 66.376 153.224 8.466 1.00 70.71 130 ARG H O 1
ATOM 3072 N N . GLN H 2 61 ? 67.982 151.642 8.454 1.00 70.87 131 GLN H N 1
ATOM 3073 C CA . GLN H 2 61 ? 69.092 152.595 8.531 1.00 71.08 131 GLN H CA 1
ATOM 3074 C C . GLN H 2 61 ? 69.566 153.080 7.156 1.00 71.16 131 GLN H C 1
ATOM 3075 O O . GLN H 2 61 ? 70.192 154.137 7.052 1.00 71.18 131 GLN H O 1
ATOM 3081 N N . LEU H 2 62 ? 69.277 152.302 6.112 1.00 71.19 132 LEU H N 1
ATOM 3082 C CA . LEU H 2 62 ? 69.664 152.661 4.747 1.00 71.44 132 LEU H CA 1
ATOM 3083 C C . LEU H 2 62 ? 68.648 153.574 4.059 1.00 71.74 132 LEU H C 1
ATOM 3084 O O . LEU H 2 62 ? 69.013 154.335 3.163 1.00 71.85 132 LEU H O 1
ATOM 3089 N N . GLU H 2 63 ? 67.378 153.489 4.461 1.00 72.06 133 GLU H N 1
ATOM 3090 C CA . GLU H 2 63 ? 66.333 154.334 3.873 1.00 72.48 133 GLU H CA 1
ATOM 3091 C C . GLU H 2 63 ? 66.132 155.669 4.609 1.00 72.72 133 GLU H C 1
ATOM 3092 O O . GLU H 2 63 ? 65.495 156.585 4.080 1.00 72.70 133 GLU H O 1
ATOM 3098 N N . GLU H 2 64 ? 66.669 155.764 5.828 1.00 73.00 134 GLU H N 1
ATOM 3099 C CA . GLU H 2 64 ? 66.600 156.987 6.636 1.00 73.38 134 GLU H CA 1
ATOM 3100 C C . GLU H 2 64 ? 67.777 157.861 6.199 1.00 73.67 134 GLU H C 1
ATOM 3101 O O . GLU H 2 64 ? 67.657 159.081 6.066 1.00 73.56 134 GLU H O 1
ATOM 3107 N N . GLU H 2 65 ? 68.912 157.205 5.973 1.00 74.06 135 GLU H N 1
ATOM 3108 C CA . GLU H 2 65 ? 70.141 157.848 5.520 1.00 74.48 135 GLU H CA 1
ATOM 3109 C C . GLU H 2 65 ? 69.917 158.349 4.091 1.00 74.69 135 GLU H C 1
ATOM 3110 O O . GLU H 2 65 ? 70.499 159.350 3.672 1.00 74.79 135 GLU H O 1
ATOM 3116 N N . LEU H 2 66 ? 69.043 157.647 3.369 1.00 74.90 136 LEU H N 1
ATOM 3117 C CA . LEU H 2 66 ? 68.699 157.967 1.984 1.00 75.25 136 LEU H CA 1
ATOM 3118 C C . LEU H 2 66 ? 67.580 159.017 1.911 1.00 75.61 136 LEU H C 1
ATOM 3119 O O . LEU H 2 66 ? 67.387 159.655 0.870 1.00 75.70 136 LEU H O 1
ATOM 3124 N N . ARG H 2 67 ? 66.832 159.171 3.007 1.00 75.97 137 ARG H N 1
ATOM 3125 C CA . ARG H 2 67 ? 65.751 160.160 3.087 1.00 76.30 137 ARG H CA 1
ATOM 3126 C C . ARG H 2 67 ? 66.384 161.527 3.355 1.00 76.58 137 ARG H C 1
ATOM 3127 O O . ARG H 2 67 ? 65.938 162.550 2.822 1.00 76.65 137 ARG H O 1
ATOM 3129 N N . ILE H 2 68 ? 67.431 161.523 4.182 1.00 76.69 138 ILE H N 1
ATOM 3130 C CA . ILE H 2 68 ? 68.176 162.732 4.531 1.00 76.86 138 ILE H CA 1
ATOM 3131 C C . ILE H 2 68 ? 69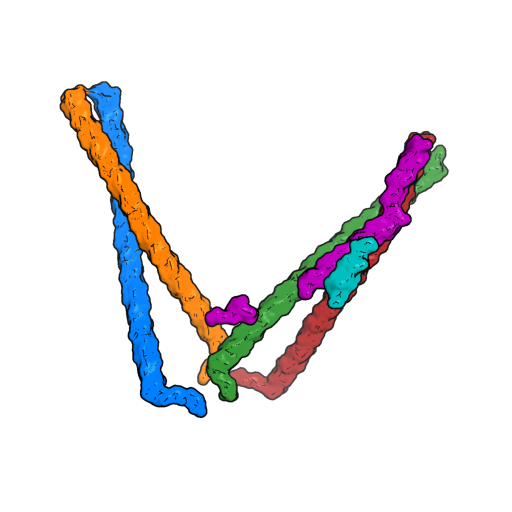.247 163.007 3.464 1.00 76.97 138 ILE H C 1
ATOM 3132 O O . ILE H 2 68 ? 70.241 163.692 3.727 1.00 77.07 138 ILE H O 1
ATOM 3134 N N . LEU H 2 69 ? 69.033 162.450 2.270 1.00 76.94 139 LEU H N 1
ATOM 3135 C CA . LEU H 2 69 ? 69.939 162.604 1.131 1.00 76.90 139 LEU H CA 1
ATOM 3136 C C . LEU H 2 69 ? 69.157 162.618 -0.190 1.00 76.99 139 LEU H C 1
ATOM 3137 O O . LEU H 2 69 ? 69.031 163.713 -0.780 1.00 76.99 139 LEU H O 1
ATOM 3142 N N . ARG I 2 12 ? 31.655 100.663 38.871 1.00 82.50 82 ARG I N 1
ATOM 3143 C CA . ARG I 2 12 ? 31.362 101.744 39.858 1.00 82.54 82 ARG I CA 1
ATOM 3144 C C . ARG I 2 12 ? 32.564 102.670 40.076 1.00 82.63 82 ARG I C 1
ATOM 3145 O O . ARG I 2 12 ? 32.459 103.684 40.770 1.00 82.63 82 ARG I O 1
ATOM 3147 N N . LYS I 2 13 ? 33.695 102.324 39.465 1.00 82.78 83 LYS I N 1
ATOM 3148 C CA . LYS I 2 13 ? 34.924 103.108 39.588 1.00 82.82 83 LYS I CA 1
ATOM 3149 C C . LYS I 2 13 ? 35.737 103.108 38.289 1.00 82.84 83 LYS I C 1
ATOM 3150 O O . LYS I 2 13 ? 36.970 103.015 38.312 1.00 82.78 83 LYS I O 1
ATOM 3152 N N . ALA I 2 14 ? 35.037 103.194 37.159 1.00 82.86 84 ALA I N 1
ATOM 3153 C CA . ALA I 2 14 ? 35.683 103.221 35.849 1.00 82.83 84 ALA I CA 1
ATOM 3154 C C . ALA I 2 14 ? 36.284 104.606 35.627 1.00 82.85 84 ALA I C 1
ATOM 3155 O O . ALA I 2 14 ? 37.306 104.750 34.953 1.00 82.93 84 ALA I O 1
ATOM 3157 N N . GLN I 2 15 ? 35.647 105.617 36.218 1.00 82.83 85 GLN I N 1
ATOM 3158 C CA . GLN I 2 15 ? 36.096 107.005 36.117 1.00 82.81 85 GLN I CA 1
ATOM 3159 C C . GLN I 2 15 ? 37.114 107.368 37.206 1.00 82.87 85 GLN I C 1
ATOM 3160 O O . GLN I 2 15 ? 37.612 108.495 37.245 1.00 82.84 85 GLN I O 1
ATOM 3162 N N . ASN I 2 16 ? 37.409 106.416 38.091 1.00 82.91 86 ASN I N 1
ATOM 3163 C CA . ASN I 2 16 ? 38.371 106.624 39.176 1.00 82.96 86 ASN I CA 1
ATOM 3164 C C . ASN I 2 16 ? 39.767 106.133 38.785 1.00 82.93 86 ASN I C 1
ATOM 3165 O O . ASN I 2 16 ? 40.774 106.639 39.286 1.00 83.03 86 ASN I O 1
ATOM 3167 N N . ARG I 2 17 ? 39.816 105.147 37.891 1.00 82.86 87 ARG I N 1
ATOM 3168 C CA . ARG I 2 17 ? 41.079 104.584 37.418 1.00 82.90 87 ARG I CA 1
ATOM 3169 C C . ARG I 2 17 ? 41.170 104.671 35.896 1.00 82.95 87 ARG I C 1
ATOM 3170 O O . ARG I 2 17 ? 41.257 105.760 35.326 1.00 83.01 87 ARG I O 1
ATOM 3172 N N . GLU I 2 35 ? 52.858 115.211 31.742 1.00 79.32 105 GLU I N 1
ATOM 3173 C CA . GLU I 2 35 ? 52.128 114.750 30.567 1.00 79.33 105 GLU I CA 1
ATOM 3174 C C . GLU I 2 35 ? 52.104 115.821 29.473 1.00 79.31 105 GLU I C 1
ATOM 3175 O O . GLU I 2 35 ? 53.035 115.918 28.670 1.00 79.46 105 GLU I O 1
ATOM 3177 N N . THR I 2 36 ? 51.045 116.628 29.456 1.00 79.22 106 THR I N 1
ATOM 3178 C CA . THR I 2 36 ? 50.890 117.691 28.462 1.00 79.05 106 THR I CA 1
ATOM 3179 C C . THR I 2 36 ? 51.536 119.017 28.887 1.00 79.01 106 THR I C 1
ATOM 3180 O O . THR I 2 36 ? 51.765 119.897 28.051 1.00 78.96 106 THR I O 1
ATOM 3184 N N . GLN I 2 37 ? 51.833 119.149 30.180 1.00 78.90 107 GLN I N 1
ATOM 3185 C CA . GLN I 2 37 ? 52.444 120.366 30.713 1.00 78.74 107 GLN I CA 1
ATOM 3186 C C . GLN I 2 37 ? 53.961 120.412 30.492 1.00 78.52 107 GLN I C 1
ATOM 3187 O O . GLN I 2 37 ? 54.592 121.455 30.680 1.00 78.60 107 GLN I O 1
ATOM 3193 N N . VAL I 2 38 ? 54.537 119.280 30.088 1.00 78.21 108 VAL I N 1
ATOM 3194 C CA . VAL I 2 38 ? 55.972 119.187 29.821 1.00 77.87 108 VAL I CA 1
ATOM 3195 C C . VAL I 2 38 ? 56.302 119.799 28.454 1.00 77.69 108 VAL I C 1
ATOM 3196 O O . VAL I 2 38 ? 57.323 120.475 28.304 1.00 77.73 108 VAL I O 1
ATOM 3200 N N . VAL I 2 39 ? 55.421 119.584 27.474 1.00 77.39 109 VAL I N 1
ATOM 3201 C CA . VAL I 2 39 ? 55.610 120.114 26.118 1.00 77.03 109 VAL I CA 1
ATOM 3202 C C . VAL I 2 39 ? 55.178 121.581 25.936 1.00 76.71 109 VAL I C 1
ATOM 3203 O O . VAL I 2 39 ? 55.570 122.232 24.963 1.00 76.77 109 VAL I O 1
ATOM 3207 N N . THR I 2 40 ? 54.366 122.090 26.863 1.00 76.31 110 THR I N 1
ATOM 3208 C CA . THR I 2 40 ? 53.909 123.479 26.807 1.00 75.93 110 THR I CA 1
ATOM 3209 C C . THR I 2 40 ? 54.916 124.407 27.491 1.00 75.59 110 THR I C 1
ATOM 3210 O O . THR I 2 40 ? 54.988 125.595 27.171 1.00 75.56 110 THR I O 1
ATOM 3214 N N . LEU I 2 41 ? 55.676 123.861 28.443 1.00 75.16 111 LEU I N 1
ATOM 3215 C CA . LEU I 2 41 ? 56.696 124.625 29.162 1.00 74.76 111 LEU I CA 1
ATOM 3216 C C . LEU I 2 41 ? 58.026 124.646 28.407 1.00 74.31 111 LEU I C 1
ATOM 3217 O O . LEU I 2 41 ? 58.891 125.481 28.683 1.00 74.37 111 LEU I O 1
ATOM 3222 N N . LYS I 2 42 ? 58.196 123.698 27.485 1.00 73.67 112 LYS I N 1
ATOM 3223 C CA . LYS I 2 42 ? 59.391 123.638 26.644 1.00 73.09 112 LYS I CA 1
ATOM 3224 C C . LYS I 2 42 ? 59.113 124.500 25.415 1.00 72.71 112 LYS I C 1
ATOM 3225 O O . LYS I 2 42 ? 60.038 124.944 24.732 1.00 72.57 112 LYS I O 1
ATOM 3231 N N . GLU I 2 43 ? 57.823 124.715 25.146 1.00 72.36 113 GLU I N 1
ATOM 3232 C CA . GLU I 2 43 ? 57.350 125.549 24.040 1.00 71.86 113 GLU I CA 1
ATOM 3233 C C . GLU I 2 43 ? 57.289 127.000 24.534 1.00 71.51 113 GLU I C 1
ATOM 3234 O O . GLU I 2 43 ? 57.328 127.941 23.737 1.00 71.60 113 GLU I O 1
ATOM 3236 N N . LEU I 2 44 ? 57.154 127.161 25.852 1.00 71.07 114 LEU I N 1
ATOM 3237 C CA . LEU I 2 44 ? 57.124 128.475 26.493 1.00 70.63 114 LEU I CA 1
ATOM 3238 C C . LEU I 2 44 ? 58.586 128.890 26.621 1.00 70.37 114 LEU I C 1
ATOM 3239 O O . LEU I 2 44 ? 58.915 130.074 26.579 1.00 70.34 114 LEU I O 1
ATOM 3244 N N . HIS I 2 45 ? 59.452 127.891 26.785 1.00 70.03 115 HIS I N 1
ATOM 3245 C CA . HIS I 2 45 ? 60.889 128.098 26.911 1.00 69.64 115 HIS I CA 1
ATOM 3246 C C . HIS I 2 45 ? 61.526 128.455 25.563 1.00 69.39 115 HIS I C 1
ATOM 3247 O O . HIS I 2 45 ? 62.413 129.305 25.498 1.00 69.27 115 HIS I O 1
ATOM 3254 N N . SER I 2 46 ? 61.064 127.809 24.494 1.00 69.18 116 SER I N 1
ATOM 3255 C CA . SER I 2 46 ? 61.581 128.052 23.145 1.00 69.01 116 SER I CA 1
ATOM 3256 C C . SER I 2 46 ? 61.221 129.435 22.603 1.00 68.82 116 SER I C 1
ATOM 3257 O O . SER I 2 46 ? 61.908 129.956 21.724 1.00 68.75 116 SER I O 1
ATOM 3260 N N . SER I 2 47 ? 60.130 130.008 23.112 1.00 68.62 117 SER I N 1
ATOM 3261 C CA . SER I 2 47 ? 59.673 131.331 22.688 1.00 68.47 117 SER I CA 1
ATOM 3262 C C . SER I 2 47 ? 60.170 132.441 23.618 1.00 68.43 117 SER I C 1
ATOM 3263 O O . SER I 2 47 ? 60.392 133.574 23.178 1.00 68.33 117 SER I O 1
ATOM 3266 N N . THR I 2 48 ? 60.349 132.106 24.896 1.00 68.33 118 THR I N 1
ATOM 3267 C CA . THR I 2 48 ? 60.825 133.062 25.899 1.00 68.25 118 THR I CA 1
ATOM 3268 C C . THR I 2 48 ? 62.333 133.330 25.759 1.00 68.12 118 THR I C 1
ATOM 3269 O O . THR I 2 48 ? 62.835 134.361 26.222 1.00 68.04 118 THR I O 1
ATOM 3273 N N . THR I 2 49 ? 63.043 132.395 25.122 1.00 68.04 119 THR I N 1
ATOM 3274 C CA . THR I 2 49 ? 64.485 132.523 24.889 1.00 67.98 119 THR I CA 1
ATOM 3275 C C . THR I 2 49 ? 64.709 133.299 23.587 1.00 67.91 119 THR I C 1
ATOM 3276 O O . THR I 2 49 ? 65.766 133.904 23.387 1.00 67.87 119 THR I O 1
ATOM 3280 N N . LEU I 2 50 ? 63.706 133.275 22.709 1.00 67.87 120 LEU I N 1
ATOM 3281 C CA . LEU I 2 50 ? 63.769 133.990 21.439 1.00 67.81 120 LEU I CA 1
ATOM 3282 C C . LEU I 2 50 ? 63.683 135.485 21.730 1.00 67.98 120 LEU I C 1
ATOM 3283 O O . LEU I 2 50 ? 64.427 136.275 21.150 1.00 67.79 120 LEU I O 1
ATOM 3288 N N . GLU I 2 51 ? 62.794 135.856 22.654 1.00 68.47 121 GLU I N 1
ATOM 3289 C CA . GLU I 2 51 ? 62.609 137.253 23.062 1.00 69.11 121 GLU I CA 1
ATOM 3290 C C . GLU I 2 51 ? 63.895 137.769 23.691 1.00 69.41 121 GLU I C 1
ATOM 3291 O O . GLU I 2 51 ? 64.244 138.940 23.544 1.00 69.36 121 GLU I O 1
ATOM 3297 N N . ASN I 2 52 ? 64.569 136.880 24.417 1.00 69.71 122 ASN I N 1
ATOM 3298 C CA . ASN I 2 52 ? 65.828 137.175 25.093 1.00 70.01 122 ASN I CA 1
ATOM 3299 C C . ASN I 2 52 ? 66.979 137.349 24.096 1.00 70.12 122 ASN I C 1
ATOM 3300 O O . ASN I 2 52 ? 67.849 138.202 24.281 1.00 70.01 122 ASN I O 1
ATOM 3305 N N . ASP I 2 53 ? 66.974 136.531 23.046 1.00 70.34 123 ASP I N 1
ATOM 3306 C CA . ASP I 2 53 ? 67.999 136.580 22.008 1.00 70.69 123 ASP I CA 1
ATOM 3307 C C . ASP I 2 53 ? 67.910 137.848 21.159 1.00 70.95 123 ASP I C 1
ATOM 3308 O O . ASP I 2 53 ? 68.932 138.482 20.883 1.00 71.01 123 ASP I O 1
ATOM 3310 N N . GLN I 2 54 ? 66.699 138.195 20.719 1.00 71.17 124 GLN I N 1
ATOM 3311 C CA . GLN I 2 54 ? 66.495 139.388 19.897 1.00 71.55 124 GLN I CA 1
ATOM 3312 C C . GLN I 2 54 ? 66.449 140.692 20.700 1.00 71.91 124 GLN I C 1
ATOM 3313 O O . GLN I 2 54 ? 66.605 141.782 20.137 1.00 71.84 124 GLN I O 1
ATOM 3319 N N . LEU I 2 55 ? 66.254 140.574 22.014 1.00 72.15 125 LEU I N 1
ATOM 3320 C CA . LEU I 2 55 ? 66.223 141.738 22.893 1.00 72.52 125 LEU I CA 1
ATOM 3321 C C . LEU I 2 55 ? 67.646 142.264 23.043 1.00 72.81 125 LEU I C 1
ATOM 3322 O O . LEU I 2 55 ? 67.894 143.464 22.904 1.00 72.79 125 LEU I O 1
ATOM 3324 N N . ARG I 2 56 ? 68.578 141.348 23.304 1.00 73.18 126 ARG I N 1
ATOM 3325 C CA . ARG I 2 56 ? 69.989 141.690 23.474 1.00 73.62 126 ARG I CA 1
ATOM 3326 C C . ARG I 2 56 ? 70.690 141.990 22.148 1.00 73.65 126 ARG I C 1
ATOM 3327 O O . ARG I 2 56 ? 70.304 141.482 21.093 1.00 73.59 126 ARG I O 1
ATOM 3335 N N . VAL I 2 59 ? 63.697 145.035 22.253 1.00 78.29 129 VAL I N 1
ATOM 3336 C CA . VAL I 2 59 ? 64.247 146.146 23.036 1.00 78.16 129 VAL I CA 1
ATOM 3337 C C . VAL I 2 59 ? 65.535 146.733 22.450 1.00 78.08 129 VAL I C 1
ATOM 3338 O O . VAL I 2 59 ? 66.112 147.668 23.016 1.00 78.11 129 VAL I O 1
ATOM 3340 N N . ARG I 2 60 ? 65.995 146.168 21.334 1.00 77.92 130 ARG I N 1
ATOM 3341 C CA . ARG I 2 60 ? 67.201 146.652 20.668 1.00 77.66 130 ARG I CA 1
ATOM 3342 C C . ARG I 2 60 ? 66.864 147.927 19.897 1.00 77.41 130 ARG I C 1
ATOM 3343 O O . ARG I 2 60 ? 67.652 148.874 19.867 1.00 77.43 130 ARG I O 1
ATOM 3345 N N . GLN I 2 61 ? 65.676 147.943 19.295 1.00 77.07 131 GLN I N 1
ATOM 3346 C CA . GLN I 2 61 ? 65.197 149.085 18.522 1.00 76.75 131 GLN I CA 1
ATOM 3347 C C . GLN I 2 61 ? 64.493 150.135 19.396 1.00 76.52 131 GLN I C 1
ATOM 3348 O O . GLN I 2 61 ? 64.224 151.250 18.941 1.00 76.58 131 GLN I O 1
ATOM 3350 N N . LEU I 2 62 ? 64.192 149.774 20.644 1.00 76.04 132 LEU I N 1
ATOM 3351 C CA . LEU I 2 62 ? 63.529 150.683 21.580 1.00 75.46 132 LEU I CA 1
ATOM 3352 C C . LEU I 2 62 ? 64.541 151.506 22.388 1.00 75.09 132 LEU I C 1
ATOM 3353 O O . LEU I 2 62 ? 64.292 152.669 22.713 1.00 74.99 132 LEU I O 1
ATOM 3355 N N . GLU I 2 63 ? 65.675 150.889 22.719 1.00 74.72 133 GLU I N 1
ATOM 3356 C CA . GLU I 2 63 ? 66.735 151.553 23.478 1.00 74.25 133 GLU I CA 1
ATOM 3357 C C . GLU I 2 63 ? 67.549 152.486 22.574 1.00 73.88 133 GLU I C 1
ATOM 3358 O O . GLU I 2 63 ? 68.085 153.498 23.037 1.00 73.84 133 GLU I O 1
ATOM 3360 N N . GLU I 2 64 ? 67.633 152.136 21.288 1.00 73.28 134 GLU I N 1
ATOM 3361 C CA . GLU I 2 64 ? 68.363 152.929 20.294 1.00 72.70 134 GLU I CA 1
ATOM 3362 C C . GLU I 2 64 ? 67.536 154.124 19.794 1.00 72.33 134 GLU I C 1
ATOM 3363 O O . GLU I 2 64 ? 68.095 155.145 19.380 1.00 72.09 134 GLU I O 1
ATOM 3365 N N . GLU I 2 65 ? 66.210 153.983 19.822 1.00 71.83 135 GLU I N 1
ATOM 3366 C CA . GLU I 2 65 ? 65.300 155.049 19.399 1.00 71.45 135 GLU I CA 1
ATOM 3367 C C . GLU I 2 65 ? 65.145 156.090 20.516 1.00 71.17 135 GLU I C 1
ATOM 3368 O O . GLU I 2 65 ? 64.849 157.256 20.248 1.00 71.12 135 GLU I O 1
ATOM 3370 N N . LEU I 2 66 ? 65.341 155.649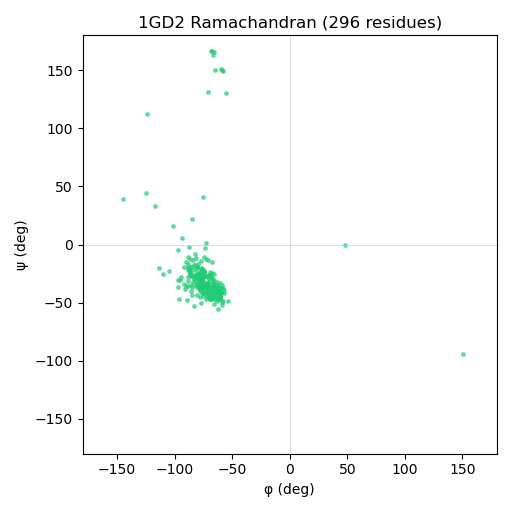 21.761 1.00 70.84 136 LEU I N 1
ATOM 3371 C CA . LEU I 2 66 ? 65.252 156.515 22.938 1.00 70.60 136 LEU I CA 1
ATOM 3372 C C . LEU I 2 66 ? 66.498 157.394 23.040 1.00 70.55 136 LEU I C 1
ATOM 3373 O O . LEU I 2 66 ? 66.412 158.551 23.454 1.00 70.58 136 LEU I O 1
ATOM 3375 N N . ARG I 2 67 ? 67.650 156.827 22.673 1.00 70.29 137 ARG I N 1
ATOM 3376 C CA . ARG I 2 67 ? 68.928 157.539 22.692 1.00 70.03 137 ARG I CA 1
ATOM 3377 C C . ARG I 2 67 ? 69.039 158.492 21.492 1.00 70.02 137 ARG I C 1
ATOM 3378 O O . ARG I 2 67 ? 69.726 159.516 21.566 1.00 69.78 137 ARG I O 1
ATOM 3380 N N . ILE I 2 68 ? 68.362 158.138 20.394 1.00 69.86 138 ILE I N 1
ATOM 3381 C CA . ILE I 2 68 ? 68.338 158.941 19.164 1.00 69.71 138 ILE I CA 1
ATOM 3382 C C . ILE I 2 68 ? 67.412 160.154 19.321 1.00 69.67 138 ILE I C 1
ATOM 3383 O O . ILE I 2 68 ? 67.505 161.127 18.563 1.00 69.59 138 ILE I O 1
ATOM 3385 N N . LEU I 2 69 ? 66.500 160.064 20.289 1.00 69.59 139 LEU I N 1
ATOM 3386 C CA . LEU I 2 69 ? 65.558 161.138 20.593 1.00 69.46 139 LEU I CA 1
ATOM 3387 C C . LEU I 2 69 ? 66.113 161.984 21.746 1.00 69.23 139 LEU I C 1
ATOM 3388 O O . LEU I 2 69 ? 66.157 163.216 21.658 1.00 69.44 139 LEU I O 1
ATOM 3390 N N . LYS I 2 70 ? 66.587 161.303 22.793 1.00 68.81 140 LYS I N 1
ATOM 3391 C CA . LYS I 2 70 ? 67.132 161.946 23.989 1.00 68.47 140 LYS I CA 1
ATOM 3392 C C . LYS I 2 70 ? 68.543 162.526 23.862 1.00 68.37 140 LYS I C 1
ATOM 3393 O O . LYS I 2 70 ? 69.104 163.003 24.851 1.00 68.36 140 LYS I O 1
ATOM 3395 N N . THR J 2 36 ? 60.180 116.535 38.751 1.00 84.82 106 THR J N 1
ATOM 3396 C CA . THR J 2 36 ? 61.447 117.107 38.214 1.00 84.93 106 THR J CA 1
ATOM 3397 C C . THR J 2 36 ? 61.241 117.807 36.865 1.00 84.99 106 THR J C 1
ATOM 3398 O O . THR J 2 36 ? 62.057 118.641 36.465 1.00 85.07 106 THR J O 1
ATOM 3400 N N . GLN J 2 37 ? 60.152 117.466 36.174 1.00 84.99 107 GLN J N 1
ATOM 3401 C CA . GLN J 2 37 ? 59.827 118.054 34.869 1.00 84.79 107 GLN J CA 1
ATOM 3402 C C . GLN J 2 37 ? 59.175 119.433 34.976 1.00 84.65 107 GLN J C 1
ATOM 3403 O O . GLN J 2 37 ? 59.503 120.344 34.210 1.00 84.59 107 GLN J O 1
ATOM 3409 N N . VAL J 2 38 ? 58.235 119.563 35.912 1.00 84.46 108 VAL J N 1
ATOM 3410 C CA . VAL J 2 38 ? 57.518 120.816 36.144 1.00 84.21 108 VAL J CA 1
ATOM 3411 C C . VAL J 2 38 ? 58.356 121.816 36.944 1.00 84.10 108 VAL J C 1
ATOM 3412 O O . VAL J 2 38 ? 58.219 123.029 36.769 1.00 84.08 108 VAL J O 1
ATOM 3414 N N . VAL J 2 39 ? 59.218 121.297 37.818 1.00 83.91 109 VAL J N 1
ATOM 3415 C CA . VAL J 2 39 ? 60.083 122.127 38.652 1.00 83.72 109 VAL J CA 1
ATOM 3416 C C . VAL J 2 39 ? 61.281 122.710 37.892 1.00 83.58 109 VAL J C 1
ATOM 3417 O O . VAL J 2 39 ? 61.670 123.853 38.131 1.00 83.56 109 VAL J O 1
ATOM 3419 N N . THR J 2 40 ? 61.856 121.927 36.979 1.00 83.35 110 THR J N 1
ATOM 3420 C CA . THR J 2 40 ? 63.011 122.365 36.190 1.00 83.13 110 THR J CA 1
ATOM 3421 C C . THR J 2 40 ? 62.651 123.318 35.049 1.00 83.04 110 THR J C 1
ATOM 3422 O O . THR J 2 40 ? 63.531 123.952 34.466 1.00 83.03 110 THR J O 1
ATOM 3424 N N . LEU J 2 41 ? 61.363 123.395 34.721 1.00 82.97 111 LEU J N 1
ATOM 3425 C CA . LEU J 2 41 ? 60.878 124.277 33.659 1.00 82.97 111 LEU J CA 1
ATOM 3426 C C . LEU J 2 41 ? 60.170 125.512 34.220 1.00 82.96 111 LEU J C 1
ATOM 3427 O O . LEU J 2 41 ? 60.059 126.532 33.537 1.00 82.93 111 LEU J O 1
ATOM 3432 N N . LYS J 2 42 ? 59.680 125.406 35.454 1.00 82.97 112 LYS J N 1
ATOM 3433 C CA . LYS J 2 42 ? 58.994 126.513 36.116 1.00 83.06 112 LYS J CA 1
ATOM 3434 C C . LYS J 2 42 ? 59.975 127.359 36.931 1.00 83.10 112 LYS J C 1
ATOM 3435 O O . LYS J 2 42 ? 59.808 128.577 37.042 1.00 83.21 112 LYS J O 1
ATOM 3437 N N . GLU J 2 43 ? 60.988 126.707 37.504 1.00 83.12 113 GLU J N 1
ATOM 3438 C CA . GLU J 2 43 ? 62.011 127.387 38.304 1.00 83.17 113 GLU J CA 1
ATOM 3439 C C . GLU J 2 43 ? 63.124 127.965 37.424 1.00 83.19 113 GLU J C 1
ATOM 3440 O O . GLU J 2 43 ? 63.945 128.763 37.887 1.00 83.24 113 GLU J O 1
ATOM 3442 N N . LEU J 2 44 ? 63.152 127.544 36.161 1.00 83.14 114 LEU J N 1
ATOM 3443 C CA . LEU J 2 44 ? 64.142 128.015 35.197 1.00 83.12 114 LEU J CA 1
ATOM 3444 C C . LEU J 2 44 ? 63.444 128.763 34.058 1.00 83.08 114 LEU J C 1
ATOM 3445 O O . LEU J 2 44 ? 63.883 128.725 32.906 1.00 83.09 114 LEU J O 1
ATOM 3447 N N . HIS J 2 45 ? 62.351 129.442 34.402 1.00 83.08 115 HIS J N 1
ATOM 3448 C CA . HIS J 2 45 ? 61.561 130.212 33.446 1.00 83.03 115 HIS J CA 1
ATOM 3449 C C . HIS J 2 45 ? 61.418 131.661 33.913 1.00 82.99 115 HIS J C 1
ATOM 3450 O O . HIS J 2 45 ? 60.332 132.243 33.850 1.00 82.95 115 HIS J O 1
ATOM 3452 N N . SER J 2 46 ? 62.526 132.233 34.379 1.00 82.99 116 SER J N 1
ATOM 3453 C CA . SER J 2 46 ? 62.554 133.611 34.862 1.00 82.94 116 SER J CA 1
ATOM 3454 C C . SER J 2 46 ? 63.858 134.305 34.462 1.00 82.90 116 SER J C 1
ATOM 3455 O O . SER J 2 46 ? 64.872 133.597 34.270 1.00 82.78 116 SER J O 1
#

Organism: Schizosaccharomyces pombe (strain 972 / ATCC 24843) (NCBI:txid284812)

GO terms:
  GO:0005634 nucleus (C, EXP)
  GO:0005737 cytoplasm (C, EXP)
  GO:0000785 chromatin (C, IDA)
  GO:0005634 nucleus (C, IDA)
  GO:0005737 cytoplasm (C, IDA)
  GO:0000978 RNA polymerase II cis-regulatory region sequence-specific DNA binding (F, IDA)
  GO:0001228 DNA-binding transcription activator activity, RNA polymerase II-specific (F, IDA)
  GO:0008301 DNA binding, bending (F, IDA)
  GO:0001228 DNA-binding transcription activator activity, RNA polymerase II-specific (F, EXP)
  GO:0031491 nucleosome binding (F, EXP)
  GO:0034599 cellular response to oxidative stress (P, IMP)
  GO:0000978 RNA polymerase II cis-regulatory region sequence-specific DNA binding (F, HDA)
  GO:0001228 DNA-binding transcription activator activity, RNA polymerase II-specific (F, IMP)
  GO:0005829 cytosol (C, HDA)
  GO:0045944 positive regulation of transcription by RNA polymerase II (P, IMP)
  GO:0005515 protein binding (F, IPI)
  GO:0090575 RNA polymerase II transcription regulator complex (C, IPI)

Nearest PDB structures (foldseek):
  1gd2-assembly3_J  TM=1.100E+00  e=2.581E+00  Schizosaccharomyces pombe

Secondary structure (DSSP, 8-state):
--PPPHHHHHHHHHHHHHHHHHHHHHHHHHHHHHHHHHHHHHHHHHHHHHHTTHHHHHHHHHHH-/---HHHHHHHHHHHHHHHHHHHHHHHHHHHHHHHHHHHHHHHHHHHHHHHHHHHHHHHHHHHH-/--S-HHHHHHHHHHHHHHHHHHHHHHHHHHHHHHHHHHHHHHHHHHHHHHHHHHHHHHHHHH--/-PPPHHHHHHHHHHHHHHHHHHHHHHHHHHHHHHHHHHHHHHHHHHHHHHHHHHHHHHHHTTT-/--TTT---HHHHHHHHHHHHHHHHHHH--HHHHHHHHHH-/-TTHHHHTT--

InterPro domains:
  IPR004827 Basic-leucine zipper domain [PF00170] (81-136)
  IPR004827 Basic-leucine zipper domain [PS00036] (81-96)
  IPR004827 Basic-leucine zipper domain [PS50217] (76-139)
  IPR004827 Basic-leucine zipper domain [SM00338] (74-138)
  IPR013910 Transcription factor PAP1 [PF08601] (437-549)
  IPR023167 Yap1 redox domain superfamily [SSF111430] (417-551)
  IPR046347 Basic-leucine zipper domain superfamily [SSF57959] (77-137)
  IPR050936 AP-1-like transcription factor yap1-like [PTHR40621] (10-551)

Foldseek 3Di:
DPDDDPVVVVVVVVVVVVVVVVVVVVVVVVVVVVVVVVVVCVVVVVVVVVVVVVVVVVVVVVVPD/DDDPVVVVVVVVVCVVVVVVVVVVVVVVVVVVVVVVVVVVVVVVVVVVVVVVVVVVVVVVVVVD/DPDDPVVVVVVVVVVVVVVVVVVVVVVVVVVVVVVVVVVVVVVVVVVVVVVVVVVVVVVVVVVD/DDDDPVVVVVVVVVVVVVVVVVVVVVVVVVVVVVVVVVVCVVVVVVVVVVVVVVVVVVVVVVVD/DCPVVDDVVVVVVVVVVVVVVVCVVVVCCPVPVVVVVVVD/DVCCVCVVPPD

Radius of gyration: 38.45 Å; Cα contacts (8 Å, |Δi|>4): 116; chains: 6; bounding box: 104×89×47 Å

Solvent-accessible surface area: 24501 Å² total; per-residue (Å²): 128,172,121,67,69,92,178,111,81,44,108,66,153,60,55,89,173,43,99,133,126,148,106,76,64,85,41,126,57,5,59,87,60,8,82,77,16,104,117,64,53,74,65,18,48,111,54,9,73,96,24,118,87,83,23,140,84,15,88,111,83,33,76,124,91,190,70,69,92,177,108,77,42,106,68,90,38,52,90,113,41,91,143,131,142,119,61,67,82,34,124,52,8,62,85,63,13,84,64,13,116,115,60,48,79,60,22,47,105,57,2,64,113,31,108,62,65,18,59,102,9,88,90,73,36,159,106,113,116,130,170,65,67,93,176,112,73,44,106,69,101,60,57,85,131,43,110,130,107,147,91,67,74,89,61,121,62,15,57,84,71,4,81,81,26,109,112,72,56,65,63,11,52,103,48,15,77,97,10,88,51,82,18,143,107,15,89,87,84,40,173,128,126,160,139,68,68,89,177,114,74,42,104,70,151,62,57,89,176,42,107,116,109,144,88,90,70,80,35,115,57,4,68,80,64,16,71,70,15,74,106,75,44,32,58,18,30,70,70,2,53,57,22,115,64,102,10,58,100,28,91,119,92,31,82,86,136,164,64,101,113,88,131,126,102,109,31,96,73,30,103,48,94,89,48,57,52,66,27,113,69,33,57,40,207,90,50,70,69,70,59,61,58,78,92,95,121,120,95,57,66,63,24,67,92,68,54,148